Protein AF-A0A2D5YLD5-F1 (afdb_monomer)

Structure (mmCIF, N/CA/C/O backbone):
data_AF-A0A2D5YLD5-F1
#
_entry.id   AF-A0A2D5YLD5-F1
#
loop_
_atom_site.group_PDB
_atom_site.id
_atom_site.type_symbol
_atom_site.label_atom_id
_atom_site.label_alt_id
_atom_site.label_comp_id
_atom_site.label_asym_id
_atom_site.label_entity_id
_atom_site.label_seq_id
_atom_site.pdbx_PDB_ins_code
_atom_site.Cartn_x
_atom_site.Cartn_y
_atom_site.Cartn_z
_atom_site.occupancy
_atom_site.B_iso_or_equiv
_atom_site.auth_seq_id
_atom_site.auth_comp_id
_atom_site.auth_asym_id
_atom_site.auth_atom_id
_atom_site.pdbx_PDB_model_num
ATOM 1 N N . MET A 1 1 ? 0.202 -3.459 -23.266 1.00 52.12 1 MET A N 1
ATOM 2 C CA . MET A 1 1 ? -0.428 -3.548 -21.928 1.00 52.12 1 MET A CA 1
ATOM 3 C C . MET A 1 1 ? -0.970 -2.177 -21.553 1.00 52.12 1 MET A C 1
ATOM 5 O O . MET A 1 1 ? -0.325 -1.193 -21.885 1.00 52.12 1 MET A O 1
ATOM 9 N N . ASN A 1 2 ? -2.172 -2.090 -20.980 1.00 58.09 2 ASN A N 1
ATOM 10 C CA . ASN A 1 2 ? -2.913 -0.827 -20.906 1.00 58.09 2 ASN A CA 1
ATOM 11 C C . ASN A 1 2 ? -2.407 0.049 -19.741 1.00 58.09 2 ASN A C 1
ATOM 13 O O . ASN A 1 2 ? -2.852 -0.105 -18.606 1.00 58.09 2 ASN A O 1
ATOM 17 N N . LEU A 1 3 ? -1.463 0.955 -20.028 1.00 64.44 3 LEU A N 1
ATOM 18 C CA . LEU A 1 3 ? -0.863 1.900 -19.065 1.00 64.44 3 LEU A CA 1
ATOM 19 C C . LEU A 1 3 ? -1.912 2.768 -18.340 1.00 64.44 3 LEU A C 1
ATOM 21 O O . LEU A 1 3 ? -1.675 3.232 -17.229 1.00 64.44 3 LEU A O 1
ATOM 25 N N . ALA A 1 4 ? -3.123 2.871 -18.901 1.00 70.19 4 ALA A N 1
ATOM 26 C CA . ALA A 1 4 ? -4.304 3.472 -18.282 1.00 70.19 4 ALA A CA 1
ATOM 27 C C . ALA A 1 4 ? -4.645 2.923 -16.881 1.00 70.19 4 ALA A C 1
ATOM 29 O O . ALA A 1 4 ? -5.339 3.596 -16.111 1.00 70.19 4 ALA A O 1
ATOM 30 N N . ILE A 1 5 ? -4.175 1.719 -16.528 1.00 77.31 5 ILE A N 1
ATOM 31 C CA . ILE A 1 5 ? -4.405 1.149 -15.199 1.00 77.31 5 ILE A CA 1
ATOM 32 C C . ILE A 1 5 ? -3.762 1.992 -14.093 1.00 77.31 5 ILE A C 1
ATOM 34 O O . ILE A 1 5 ? -4.422 2.245 -13.094 1.00 77.31 5 ILE A O 1
ATOM 38 N N . PHE A 1 6 ? -2.548 2.519 -14.280 1.00 76.19 6 PHE A N 1
ATOM 39 C CA . PHE A 1 6 ? -1.865 3.309 -13.245 1.00 76.19 6 PHE A CA 1
ATOM 40 C C . PHE A 1 6 ? -2.588 4.625 -12.932 1.00 76.19 6 PHE A C 1
ATOM 42 O O . PHE A 1 6 ? -2.573 5.092 -11.797 1.00 76.19 6 PHE A O 1
ATOM 49 N N . SER A 1 7 ? -3.281 5.188 -13.918 1.00 78.44 7 SER A N 1
ATOM 50 C CA . SER A 1 7 ? -3.947 6.490 -13.803 1.00 78.44 7 SER A CA 1
ATOM 51 C C . SER A 1 7 ? -5.393 6.379 -13.325 1.00 78.44 7 SER A C 1
ATOM 53 O O . SER A 1 7 ? -5.896 7.259 -12.630 1.00 78.44 7 SER A O 1
ATOM 55 N N . SER A 1 8 ? -6.067 5.279 -13.667 1.00 86.19 8 SER A N 1
ATOM 56 C CA . SER A 1 8 ? -7.443 5.001 -13.239 1.00 86.19 8 SER A CA 1
ATOM 57 C C . SER A 1 8 ? -7.522 4.292 -11.882 1.00 86.19 8 SER A C 1
ATOM 59 O O . SER A 1 8 ? -8.489 4.494 -11.143 1.00 86.19 8 SER A O 1
ATOM 61 N N . LEU A 1 9 ? -6.505 3.502 -11.517 1.00 90.12 9 LEU A N 1
ATOM 62 C CA . LEU A 1 9 ? -6.492 2.704 -10.291 1.00 90.12 9 LEU A CA 1
ATOM 63 C C . LEU A 1 9 ? -6.700 3.540 -9.018 1.00 90.12 9 LEU A C 1
ATOM 65 O O . LEU A 1 9 ? -7.570 3.156 -8.239 1.00 90.12 9 LEU A O 1
ATOM 69 N N . PRO A 1 10 ? -6.025 4.686 -8.793 1.00 91.56 10 PRO A N 1
ATOM 70 C CA . PRO A 1 10 ? -6.264 5.513 -7.607 1.00 91.56 10 PRO A CA 1
ATOM 71 C C . PRO A 1 10 ? -7.742 5.869 -7.410 1.00 91.56 10 PRO A C 1
ATOM 73 O O . PRO A 1 10 ? -8.272 5.732 -6.311 1.00 91.56 10 PRO A O 1
ATOM 76 N N . ILE A 1 11 ? -8.432 6.251 -8.489 1.00 93.00 11 ILE A N 1
ATOM 77 C CA . ILE A 1 11 ? -9.849 6.644 -8.470 1.00 93.00 11 ILE A CA 1
ATOM 78 C C . ILE A 1 11 ? -10.738 5.439 -8.140 1.00 93.00 11 ILE A C 1
ATOM 80 O O . ILE A 1 11 ? -11.677 5.542 -7.343 1.00 93.00 11 ILE A O 1
ATOM 84 N N . ILE A 1 12 ? -10.425 4.278 -8.721 1.00 94.44 12 ILE A N 1
ATOM 85 C CA . ILE A 1 12 ? -11.132 3.022 -8.451 1.00 94.44 12 ILE A CA 1
ATOM 86 C C . ILE A 1 12 ? -10.966 2.628 -6.978 1.00 94.44 12 ILE A C 1
ATOM 88 O O . ILE A 1 12 ? -11.960 2.347 -6.309 1.00 94.44 12 ILE A O 1
ATOM 92 N N . LEU A 1 13 ? -9.741 2.661 -6.445 1.00 96.00 13 LEU A N 1
ATOM 93 C CA . LEU A 1 13 ? -9.460 2.311 -5.048 1.00 96.00 13 LEU A CA 1
ATOM 94 C C . LEU A 1 13 ? -10.146 3.272 -4.075 1.00 96.00 13 LEU A C 1
ATOM 96 O O . LEU A 1 13 ? -10.782 2.821 -3.122 1.00 96.00 13 LEU A O 1
ATOM 100 N N . MET A 1 14 ? -10.131 4.576 -4.362 1.00 96.00 14 MET A N 1
ATOM 101 C CA . MET A 1 14 ? -10.870 5.566 -3.577 1.00 96.00 14 MET A CA 1
ATOM 102 C C . MET A 1 14 ? -12.379 5.278 -3.555 1.00 96.00 14 MET A C 1
ATOM 104 O O . MET A 1 14 ? -13.014 5.350 -2.503 1.00 96.00 14 MET A O 1
ATOM 108 N N . SER A 1 15 ? -12.953 4.893 -4.695 1.00 96.56 15 SER A N 1
ATOM 109 C CA . SER A 1 15 ? -14.374 4.539 -4.795 1.00 96.56 15 SER A CA 1
ATOM 110 C C . SER A 1 15 ? -14.703 3.264 -4.007 1.00 96.56 15 SER A C 1
ATOM 112 O O . SER A 1 15 ? -15.691 3.221 -3.269 1.00 96.56 15 SER A O 1
ATOM 114 N N . ILE A 1 16 ? -13.844 2.241 -4.103 1.00 96.62 16 ILE A N 1
ATOM 115 C CA . ILE A 1 16 ? -13.959 0.994 -3.333 1.00 96.62 16 ILE A CA 1
ATOM 116 C C . ILE A 1 16 ? -13.862 1.276 -1.830 1.00 96.62 16 ILE A C 1
ATOM 118 O O . ILE A 1 16 ? -14.656 0.730 -1.066 1.00 96.62 16 ILE A O 1
ATOM 122 N N . SER A 1 17 ? -12.948 2.153 -1.404 1.00 96.94 17 SER A N 1
ATOM 123 C CA . SER A 1 17 ? -12.810 2.576 -0.006 1.00 96.94 17 SER A CA 1
ATOM 124 C C . SER A 1 17 ? -14.107 3.157 0.549 1.00 96.94 17 SER A C 1
ATOM 126 O O . SER A 1 17 ? -14.542 2.756 1.628 1.00 96.94 17 SER A O 1
ATOM 128 N N . LEU A 1 18 ? -14.751 4.075 -0.178 1.00 97.56 18 LEU A N 1
ATOM 129 C CA . LEU A 1 18 ? -15.998 4.699 0.273 1.00 97.56 18 LEU A CA 1
ATOM 130 C C . LEU A 1 18 ? -17.118 3.664 0.428 1.00 97.56 18 LEU A C 1
ATOM 132 O O . LEU A 1 18 ? -17.840 3.658 1.429 1.00 97.56 18 LEU A O 1
ATOM 136 N N . PHE A 1 19 ? -17.236 2.753 -0.541 1.00 96.62 19 PHE A N 1
ATOM 137 C CA . PHE A 1 19 ? -18.201 1.659 -0.478 1.00 96.62 19 PHE A CA 1
ATOM 138 C C . PHE A 1 19 ? -17.922 0.715 0.701 1.00 96.62 19 PHE A C 1
ATOM 140 O O . PHE A 1 19 ? -18.839 0.377 1.457 1.00 96.62 19 PHE A O 1
ATOM 147 N N . PHE A 1 20 ? -16.663 0.309 0.880 1.00 95.88 20 PHE A N 1
ATOM 148 C CA . PHE A 1 20 ? -16.254 -0.587 1.956 1.00 95.88 20 PHE A CA 1
ATOM 149 C C . PHE A 1 20 ? -16.477 0.042 3.333 1.00 95.88 20 PHE A C 1
ATOM 151 O O . PHE A 1 20 ? -17.062 -0.616 4.188 1.00 95.88 20 PHE A O 1
ATOM 158 N N . ASN A 1 21 ? -16.116 1.314 3.532 1.00 96.94 21 ASN A N 1
ATOM 159 C CA . ASN A 1 21 ? -16.321 2.024 4.797 1.00 96.94 21 ASN A CA 1
ATOM 160 C C . ASN A 1 21 ? -17.794 1.985 5.232 1.00 96.94 21 ASN A C 1
ATOM 162 O O . ASN A 1 21 ? -18.111 1.567 6.346 1.00 96.94 21 ASN A O 1
ATOM 166 N N . LYS A 1 22 ? -18.709 2.325 4.312 1.00 95.56 22 LYS A N 1
ATOM 167 C CA . LYS A 1 22 ? -20.155 2.279 4.568 1.00 95.56 22 LYS A CA 1
ATOM 168 C C . LYS A 1 22 ? -20.630 0.867 4.915 1.00 95.56 22 LYS A C 1
ATOM 170 O O . LYS A 1 22 ? -21.474 0.694 5.793 1.00 95.56 22 LYS A O 1
ATOM 175 N N . LYS A 1 23 ? -20.111 -0.148 4.218 1.00 94.88 23 LYS A N 1
ATOM 176 C CA . LYS A 1 23 ? -20.491 -1.546 4.441 1.00 94.88 23 LYS A CA 1
ATOM 177 C C . LYS A 1 23 ? -19.972 -2.070 5.784 1.00 94.88 23 LYS A C 1
ATOM 179 O O . LYS A 1 23 ? -20.753 -2.660 6.530 1.00 94.88 23 LYS A O 1
ATOM 184 N N . GLN A 1 24 ? -18.705 -1.819 6.109 1.00 94.44 24 GLN A N 1
ATOM 185 C CA . GLN A 1 24 ? -18.067 -2.240 7.358 1.00 94.44 24 GLN A CA 1
ATOM 186 C C . GLN A 1 24 ? -18.776 -1.627 8.574 1.00 94.44 24 GLN A C 1
ATOM 188 O O . GLN A 1 24 ? -19.136 -2.346 9.504 1.00 94.44 24 GLN A O 1
ATOM 193 N N . ASN A 1 25 ? -19.097 -0.331 8.511 1.00 94.94 25 ASN A N 1
ATOM 194 C CA . ASN A 1 25 ? -19.751 0.409 9.596 1.00 94.94 25 ASN A CA 1
ATOM 195 C C . ASN A 1 25 ? -21.267 0.155 9.714 1.00 94.94 25 ASN A C 1
ATOM 197 O O . ASN A 1 25 ? -21.940 0.769 10.537 1.00 94.94 25 ASN A O 1
ATOM 201 N N . SER A 1 26 ? -21.829 -0.776 8.933 1.00 92.31 26 SER A N 1
ATOM 202 C CA . SER A 1 26 ? -23.234 -1.199 9.074 1.00 92.31 26 SER A CA 1
ATOM 203 C C . SER A 1 26 ? -23.487 -2.145 10.262 1.00 92.31 26 SER A C 1
ATOM 205 O O . SER A 1 26 ? -24.621 -2.574 10.473 1.00 92.31 26 SER A O 1
ATOM 207 N N . GLY A 1 27 ? -22.441 -2.504 11.020 1.00 78.12 27 GLY A N 1
ATOM 208 C CA . GLY A 1 27 ? -22.523 -3.334 12.229 1.00 78.12 27 GLY A CA 1
ATOM 209 C C . GLY A 1 27 ? -22.619 -4.846 11.986 1.00 78.12 27 GLY A C 1
ATOM 210 O O . GLY A 1 27 ? -22.771 -5.609 12.935 1.00 78.12 27 GLY A O 1
ATOM 211 N N . LYS A 1 28 ? -22.534 -5.302 10.729 1.00 77.00 28 LYS A N 1
ATOM 212 C CA . LYS A 1 28 ? -22.701 -6.721 10.347 1.00 77.00 28 LYS A CA 1
ATOM 213 C C . LYS A 1 28 ? -21.394 -7.449 10.020 1.00 77.00 28 LYS A C 1
ATOM 215 O O . LYS A 1 28 ? -21.432 -8.631 9.684 1.00 77.00 28 LYS A O 1
ATOM 220 N N . MET A 1 29 ? -20.258 -6.756 10.051 1.00 84.06 29 MET A N 1
ATOM 221 C CA . MET A 1 29 ? -18.972 -7.288 9.594 1.00 84.06 29 MET A CA 1
ATOM 222 C C . MET A 1 29 ? -18.010 -7.544 10.755 1.00 84.06 29 MET A C 1
ATOM 224 O O . MET A 1 29 ? -18.033 -6.865 11.780 1.00 84.06 29 MET A O 1
ATOM 228 N N . VAL A 1 30 ? -17.161 -8.558 10.588 1.00 83.81 30 VAL A N 1
ATOM 229 C CA . VAL A 1 30 ? -16.100 -8.902 11.542 1.00 83.81 30 VAL A CA 1
ATOM 230 C C . VAL A 1 30 ? -15.055 -7.779 11.572 1.00 83.81 30 VAL A C 1
ATOM 232 O O . VAL A 1 30 ? -14.756 -7.178 10.542 1.00 83.81 30 VAL A O 1
ATOM 235 N N . GLY A 1 31 ? -14.489 -7.508 12.751 1.00 83.31 31 GLY A N 1
ATOM 236 C CA . GLY A 1 31 ? -13.361 -6.587 12.925 1.00 83.31 31 GLY A CA 1
ATOM 237 C C . GLY A 1 31 ? -13.679 -5.208 13.487 1.00 83.31 31 GLY A C 1
ATOM 238 O O . GLY A 1 31 ? -12.747 -4.444 13.727 1.00 83.31 31 GLY A O 1
ATOM 239 N N . GLY A 1 32 ? -14.952 -4.915 13.760 1.00 88.25 32 GLY A N 1
ATOM 240 C CA . GLY A 1 32 ? -15.378 -3.636 14.330 1.00 88.25 32 GLY A CA 1
ATOM 241 C C . GLY A 1 32 ? -15.505 -2.526 13.286 1.00 88.25 32 GLY A C 1
ATOM 242 O O . GLY A 1 32 ? -15.373 -2.765 12.084 1.00 88.25 32 GLY A O 1
ATOM 243 N N . ASN A 1 33 ? -15.800 -1.316 13.751 1.00 93.19 33 ASN A N 1
ATOM 244 C CA . ASN A 1 33 ? -15.931 -0.149 12.883 1.00 93.19 33 ASN A CA 1
ATOM 245 C C . ASN A 1 33 ? -14.563 0.296 12.349 1.00 93.19 33 ASN A C 1
ATOM 247 O O . ASN A 1 33 ? -13.537 0.084 12.989 1.00 93.19 33 ASN A O 1
ATOM 251 N N . ILE A 1 34 ? -14.558 0.938 11.184 1.00 96.25 34 ILE A N 1
ATOM 252 C CA . ILE A 1 34 ? -13.359 1.452 10.520 1.00 96.25 34 ILE A CA 1
ATOM 253 C C . ILE A 1 34 ? -13.514 2.945 10.227 1.00 96.25 34 ILE A C 1
ATOM 255 O O . ILE A 1 34 ? -14.542 3.389 9.708 1.00 96.25 34 ILE A O 1
ATOM 259 N N . SER A 1 35 ? -12.474 3.719 10.521 1.00 97.25 35 SER A N 1
ATOM 260 C CA . SER A 1 35 ? -12.400 5.124 10.133 1.00 97.25 35 SER A CA 1
ATOM 261 C C . SER A 1 35 ? -12.241 5.275 8.619 1.00 97.25 35 SER A C 1
ATOM 263 O O . SER A 1 35 ? -11.754 4.384 7.909 1.00 97.25 35 SER A O 1
ATOM 265 N N . LEU A 1 36 ? -12.624 6.433 8.088 1.00 97.81 36 LEU A N 1
ATOM 266 C CA . LEU A 1 36 ? -12.464 6.703 6.660 1.00 97.81 36 LEU A CA 1
ATOM 267 C C . LEU A 1 36 ? -10.987 6.647 6.197 1.00 97.81 36 LEU A C 1
ATOM 269 O O . LEU A 1 36 ? -10.720 5.981 5.192 1.00 97.81 36 LEU A O 1
ATOM 273 N N . PRO A 1 37 ? -10.003 7.235 6.916 1.00 98.25 37 PRO A N 1
ATOM 274 C CA . PRO A 1 37 ? -8.590 7.115 6.551 1.00 98.25 37 PRO A CA 1
ATOM 275 C C . PRO A 1 37 ? -8.106 5.665 6.473 1.00 98.25 37 PRO A C 1
ATOM 277 O O . PRO A 1 37 ? -7.379 5.310 5.544 1.00 98.25 37 PRO A O 1
ATOM 280 N N . LYS A 1 38 ? -8.532 4.807 7.409 1.00 97.81 38 LYS A N 1
ATOM 281 C CA . LYS A 1 38 ? -8.166 3.385 7.402 1.00 97.81 38 LYS A CA 1
ATOM 282 C C . LYS A 1 38 ? -8.793 2.625 6.244 1.00 97.81 38 LYS A C 1
ATOM 284 O O . LYS A 1 38 ? -8.137 1.758 5.680 1.00 97.81 38 LYS A O 1
ATOM 289 N N . SER A 1 39 ? -10.010 2.983 5.844 1.00 98.06 39 SER A N 1
ATOM 290 C CA . SER A 1 39 ? -10.637 2.406 4.653 1.00 98.06 39 SER A CA 1
ATOM 291 C C . SER A 1 39 ? -9.862 2.745 3.374 1.00 98.06 39 SER A C 1
ATOM 293 O O . SER A 1 39 ? -9.589 1.862 2.557 1.00 98.06 39 SER A O 1
ATOM 295 N N . PHE A 1 40 ? -9.424 4.003 3.229 1.00 98.38 40 PHE A N 1
ATOM 296 C CA . PHE A 1 40 ? -8.599 4.414 2.087 1.00 98.38 40 PHE A CA 1
ATOM 297 C C . PHE A 1 40 ? -7.269 3.678 2.064 1.00 98.38 40 PHE A C 1
ATOM 299 O O . PHE A 1 40 ? -6.877 3.179 1.009 1.00 98.38 40 PHE A O 1
ATOM 306 N N . TRP A 1 41 ? -6.636 3.550 3.227 1.00 98.50 41 TRP A N 1
ATOM 307 C CA . TRP A 1 41 ? -5.384 2.825 3.372 1.00 98.50 41 TRP A CA 1
ATOM 308 C C . TRP A 1 41 ? -5.533 1.345 3.014 1.00 98.50 41 TRP A C 1
ATOM 310 O O . TRP A 1 41 ? -4.761 0.829 2.216 1.00 98.50 41 TRP A O 1
ATOM 320 N N . LEU A 1 42 ? -6.576 0.679 3.516 1.00 97.12 42 LEU A N 1
ATOM 321 C CA . LEU A 1 42 ? -6.845 -0.728 3.218 1.00 97.12 42 LEU A CA 1
ATOM 322 C C . LEU A 1 42 ? -7.073 -0.964 1.720 1.00 97.12 42 LEU A C 1
ATOM 324 O O . LEU A 1 42 ? -6.524 -1.896 1.140 1.00 97.12 42 LEU A O 1
ATOM 328 N N . SER A 1 43 ? -7.880 -0.121 1.073 1.00 97.75 43 SER A N 1
ATOM 329 C CA . SER A 1 43 ? -8.081 -0.231 -0.377 1.00 97.75 43 SER A CA 1
ATOM 330 C C . SER A 1 43 ? -6.785 0.022 -1.155 1.00 97.75 43 SER A C 1
ATOM 332 O O . SER A 1 43 ? -6.509 -0.692 -2.118 1.00 97.75 43 SER A O 1
ATOM 334 N N . PHE A 1 44 ? -5.966 0.982 -0.704 1.00 97.88 44 PHE A N 1
ATOM 335 C CA . PHE A 1 44 ? -4.660 1.272 -1.281 1.00 97.88 44 PHE A CA 1
ATOM 336 C C . PHE A 1 44 ? -3.745 0.053 -1.195 1.00 97.88 44 PHE A C 1
ATOM 338 O O . PHE A 1 44 ? -3.223 -0.364 -2.226 1.00 97.88 44 PHE A O 1
ATOM 345 N N . THR A 1 45 ? -3.572 -0.542 -0.012 1.00 97.25 45 THR A N 1
ATOM 346 C CA . THR A 1 45 ? -2.670 -1.685 0.178 1.00 97.25 45 THR A CA 1
ATOM 347 C C . THR A 1 45 ? -3.160 -2.907 -0.589 1.00 97.25 45 THR A C 1
ATOM 349 O O . THR A 1 45 ? -2.373 -3.532 -1.290 1.00 97.25 45 THR A O 1
ATOM 352 N N . ILE A 1 46 ? -4.463 -3.207 -0.580 1.00 96.12 46 ILE A N 1
ATOM 353 C CA . ILE A 1 46 ? -5.020 -4.312 -1.376 1.00 96.12 46 ILE A CA 1
ATOM 354 C C . ILE A 1 46 ? -4.755 -4.094 -2.872 1.00 96.12 46 ILE A C 1
ATOM 356 O O . ILE A 1 46 ? -4.206 -4.967 -3.541 1.00 96.12 46 ILE A O 1
ATOM 360 N N . GLY A 1 47 ? -5.117 -2.928 -3.410 1.00 95.62 47 GLY A N 1
ATOM 361 C CA . GLY A 1 47 ? -4.937 -2.627 -4.830 1.00 95.62 47 GLY A CA 1
ATOM 362 C C . GLY A 1 47 ? -3.472 -2.614 -5.259 1.00 95.62 47 GLY A C 1
ATOM 363 O O . GLY A 1 47 ? -3.105 -3.195 -6.278 1.00 95.62 47 GLY A O 1
ATOM 364 N N . THR A 1 48 ? -2.635 -1.962 -4.461 1.00 95.69 48 THR A N 1
ATOM 365 C CA . THR A 1 48 ? -1.248 -1.645 -4.809 1.00 95.69 48 THR A CA 1
ATOM 366 C C . THR A 1 48 ? -0.295 -2.785 -4.498 1.00 95.69 48 THR A C 1
ATOM 368 O O . THR A 1 48 ? 0.619 -3.014 -5.276 1.00 95.69 48 THR A O 1
ATOM 371 N N . TRP A 1 49 ? -0.481 -3.505 -3.392 1.00 97.25 49 TRP A N 1
ATOM 372 C CA . TRP A 1 49 ? 0.448 -4.564 -2.985 1.00 97.25 49 TRP A CA 1
ATOM 373 C C . TRP A 1 49 ? 0.094 -5.915 -3.606 1.00 97.25 49 TRP A C 1
ATOM 375 O O . TRP A 1 49 ? 0.977 -6.680 -3.976 1.00 97.25 49 TRP A O 1
ATOM 385 N N . PHE A 1 50 ? -1.195 -6.220 -3.782 1.00 95.88 50 PHE A N 1
ATOM 386 C CA . PHE A 1 50 ? -1.592 -7.527 -4.315 1.00 95.88 50 PHE A CA 1
ATOM 387 C C . PHE A 1 50 ? -1.780 -7.519 -5.826 1.00 95.88 50 PHE A C 1
ATOM 389 O O . PHE A 1 50 ? -1.399 -8.490 -6.472 1.00 95.88 50 PHE A O 1
ATOM 396 N N . PHE A 1 51 ? -2.367 -6.463 -6.398 1.00 94.06 51 PHE A N 1
ATOM 397 C CA . PHE A 1 51 ? -2.821 -6.493 -7.794 1.00 94.06 51 PHE A CA 1
ATOM 398 C C . PHE A 1 51 ? -1.940 -5.691 -8.750 1.00 94.06 51 PHE A C 1
ATOM 400 O O . PHE A 1 51 ? -1.593 -6.195 -9.818 1.00 94.06 51 PHE A O 1
ATOM 407 N N . LEU A 1 52 ? -1.534 -4.474 -8.379 1.00 93.25 52 LEU A N 1
ATOM 408 C CA . LEU A 1 52 ? -0.704 -3.630 -9.241 1.00 93.25 52 LEU A CA 1
ATOM 409 C C . LEU A 1 52 ? 0.632 -4.271 -9.675 1.00 93.25 52 LEU A C 1
ATOM 411 O O . LEU A 1 52 ? 0.982 -4.095 -10.843 1.00 93.25 52 LEU A O 1
ATOM 415 N N . PRO A 1 53 ? 1.360 -5.063 -8.856 1.00 95.19 53 PRO A N 1
ATOM 416 C CA . PRO A 1 53 ? 2.647 -5.609 -9.280 1.00 95.19 53 PRO A CA 1
ATOM 417 C C . PRO A 1 53 ? 2.524 -6.590 -10.454 1.00 95.19 53 PRO A C 1
ATOM 419 O O . PRO A 1 53 ? 3.460 -6.737 -11.237 1.00 95.19 53 PRO A O 1
ATOM 422 N N . PHE A 1 54 ? 1.358 -7.222 -10.646 1.00 94.00 54 PHE A N 1
ATOM 423 C CA . PHE A 1 54 ? 1.135 -8.102 -11.796 1.00 94.00 54 PHE A CA 1
ATOM 424 C C . PHE A 1 54 ? 1.207 -7.364 -13.136 1.00 94.00 54 PHE A C 1
ATOM 426 O O . PHE A 1 54 ? 1.475 -7.980 -14.167 1.00 94.00 54 PHE A O 1
ATOM 433 N N . THR A 1 55 ? 1.018 -6.043 -13.134 1.00 91.56 55 THR A N 1
ATOM 434 C CA . THR A 1 55 ? 1.156 -5.231 -14.344 1.00 91.56 55 THR A CA 1
ATOM 435 C C . THR A 1 55 ? 2.590 -5.167 -14.859 1.00 91.56 55 THR A C 1
ATOM 437 O O . THR A 1 55 ? 2.772 -4.789 -16.002 1.00 91.56 55 THR A O 1
ATOM 440 N N . PHE A 1 56 ? 3.614 -5.561 -14.097 1.00 92.75 56 PHE A N 1
ATOM 441 C CA . PHE A 1 56 ? 4.994 -5.535 -14.593 1.00 92.75 56 PHE A CA 1
ATOM 442 C C . PHE A 1 56 ? 5.358 -6.747 -15.465 1.00 92.75 56 PHE A C 1
ATOM 444 O O . PHE A 1 56 ? 6.262 -6.639 -16.285 1.00 92.75 56 PHE A O 1
ATOM 451 N N . TYR A 1 57 ? 4.621 -7.866 -15.393 1.00 91.88 57 TYR A N 1
ATOM 452 C CA . TYR A 1 57 ? 4.927 -9.076 -16.182 1.00 91.88 57 TYR A CA 1
ATOM 453 C C . TYR A 1 57 ? 4.744 -8.918 -17.697 1.00 91.88 57 TYR A C 1
ATOM 455 O O . TYR A 1 57 ? 5.238 -9.740 -18.462 1.00 91.88 57 TYR A O 1
ATOM 463 N N . GLY A 1 58 ? 4.017 -7.895 -18.148 1.00 87.81 58 GLY A N 1
ATOM 464 C CA . GLY A 1 58 ? 3.884 -7.584 -19.574 1.00 87.81 58 GLY A CA 1
ATOM 465 C C . GLY A 1 58 ? 4.814 -6.469 -20.057 1.00 87.81 58 GLY A C 1
ATOM 466 O O . GLY A 1 58 ? 4.578 -5.941 -21.145 1.00 87.81 58 GLY A O 1
ATOM 467 N N . MET A 1 59 ? 5.776 -6.032 -19.235 1.00 89.44 59 MET A N 1
ATOM 468 C CA . MET A 1 59 ? 6.743 -4.984 -19.570 1.00 89.44 59 MET A CA 1
ATOM 469 C C . MET A 1 59 ? 8.139 -5.583 -19.769 1.00 89.44 59 MET A C 1
ATOM 471 O O . MET A 1 59 ? 8.470 -6.610 -19.183 1.00 89.44 59 MET A O 1
ATOM 475 N N . ASP A 1 60 ? 8.968 -4.903 -20.559 1.00 89.62 60 ASP A N 1
ATOM 476 C CA . ASP A 1 60 ? 10.371 -5.268 -20.784 1.00 89.62 60 ASP A CA 1
ATOM 477 C C . ASP A 1 60 ? 11.262 -4.757 -19.634 1.00 89.62 60 ASP A C 1
ATOM 479 O O . ASP A 1 60 ? 11.974 -3.756 -19.748 1.00 89.62 60 ASP A O 1
ATOM 483 N N . VAL A 1 61 ? 11.097 -5.379 -18.463 1.00 91.25 61 VAL A N 1
ATOM 484 C CA . VAL A 1 61 ? 11.837 -5.074 -17.229 1.00 91.25 61 VAL A CA 1
ATOM 485 C C . VAL A 1 61 ? 13.122 -5.894 -17.194 1.00 91.25 61 VAL A C 1
ATOM 487 O O . VAL A 1 61 ? 13.101 -7.093 -17.472 1.00 91.25 61 VAL A O 1
ATOM 490 N N . GLU A 1 62 ? 14.228 -5.278 -16.774 1.00 91.31 62 GLU A N 1
ATOM 491 C CA . GLU A 1 62 ? 15.481 -6.002 -16.551 1.00 91.31 62 GLU A CA 1
ATOM 492 C C . GLU A 1 62 ? 15.286 -7.171 -15.565 1.00 91.31 62 GLU A C 1
ATOM 494 O O . GLU A 1 62 ? 14.700 -7.022 -14.488 1.00 91.31 62 GLU A O 1
ATOM 499 N N . SER A 1 63 ? 15.798 -8.354 -15.916 1.00 87.88 63 SER A N 1
ATOM 500 C CA . SER A 1 63 ? 15.519 -9.589 -15.172 1.00 87.88 63 SER A CA 1
ATOM 501 C C . SER A 1 63 ? 15.940 -9.526 -13.703 1.00 87.88 63 SER A C 1
ATOM 503 O O . SER A 1 63 ? 15.283 -10.127 -12.856 1.00 87.88 63 SER A O 1
ATOM 505 N N . GLY A 1 64 ? 17.016 -8.792 -13.394 1.00 93.44 64 GLY A N 1
ATOM 506 C CA . GLY A 1 64 ? 17.489 -8.592 -12.027 1.00 93.44 64 GLY A CA 1
ATOM 507 C C . GLY A 1 64 ? 16.455 -7.869 -11.167 1.00 93.44 64 GLY A C 1
ATOM 508 O O . GLY A 1 64 ? 16.012 -8.407 -10.150 1.00 93.44 64 GLY A O 1
ATOM 509 N N . ILE A 1 65 ? 16.019 -6.678 -11.588 1.00 95.06 65 ILE A N 1
ATOM 510 C CA . ILE A 1 65 ? 15.108 -5.853 -10.784 1.00 95.06 65 ILE A CA 1
ATOM 511 C C . ILE A 1 65 ? 13.698 -6.454 -10.692 1.00 95.06 65 ILE A C 1
ATOM 513 O O . ILE A 1 65 ? 12.987 -6.227 -9.712 1.00 95.06 65 ILE A O 1
ATOM 517 N N . MET A 1 66 ? 13.300 -7.297 -11.652 1.00 96.38 66 MET A N 1
ATOM 518 C CA . MET A 1 66 ? 12.031 -8.030 -11.585 1.00 96.38 66 MET A CA 1
ATOM 519 C C . MET A 1 66 ? 11.953 -8.964 -10.360 1.00 96.38 66 MET A C 1
ATOM 521 O O . MET A 1 66 ? 10.860 -9.248 -9.864 1.00 96.38 66 MET A O 1
ATOM 525 N N . ASN A 1 67 ? 13.095 -9.368 -9.782 1.00 97.50 67 ASN A N 1
ATOM 526 C CA . ASN A 1 67 ? 13.123 -10.118 -8.522 1.00 97.50 67 ASN A CA 1
ATOM 527 C C . ASN A 1 67 ? 12.491 -9.355 -7.352 1.00 97.50 67 ASN A C 1
ATOM 529 O O . ASN A 1 67 ? 11.974 -9.989 -6.432 1.00 97.50 67 ASN A O 1
ATOM 533 N N . VAL A 1 68 ? 12.467 -8.019 -7.391 1.00 97.31 68 VAL A N 1
ATOM 534 C CA . VAL A 1 68 ? 11.761 -7.205 -6.392 1.00 97.31 68 VAL A CA 1
ATOM 535 C C . VAL A 1 68 ? 10.257 -7.472 -6.454 1.00 97.31 68 VAL A C 1
ATOM 537 O O . VAL A 1 68 ? 9.623 -7.694 -5.421 1.00 97.31 68 VAL A O 1
ATOM 540 N N . ILE A 1 69 ? 9.695 -7.531 -7.665 1.00 97.88 69 ILE A N 1
ATOM 541 C CA . ILE A 1 69 ? 8.277 -7.833 -7.892 1.00 97.88 69 ILE A CA 1
ATOM 542 C C . ILE A 1 69 ? 7.957 -9.269 -7.467 1.00 97.88 69 ILE A C 1
ATOM 544 O O . ILE A 1 69 ? 6.964 -9.492 -6.772 1.00 97.88 69 ILE A O 1
ATOM 548 N N . HIS A 1 70 ? 8.812 -10.234 -7.824 1.00 98.19 70 HIS A N 1
ATOM 549 C CA . HIS A 1 70 ? 8.650 -11.634 -7.421 1.00 98.19 70 HIS A CA 1
ATOM 550 C C . HIS A 1 70 ? 8.647 -11.799 -5.900 1.00 98.19 70 HIS A C 1
ATOM 552 O O . HIS A 1 70 ? 7.734 -12.413 -5.345 1.00 98.19 70 HIS A O 1
ATOM 558 N N . PHE A 1 71 ? 9.641 -11.225 -5.220 1.00 98.44 71 PHE A N 1
ATOM 559 C CA . PHE A 1 71 ? 9.735 -11.270 -3.766 1.00 98.44 71 PHE A CA 1
ATOM 560 C C . PHE A 1 71 ? 8.535 -10.599 -3.100 1.00 98.44 71 PHE A C 1
ATOM 562 O O . PHE A 1 71 ? 7.959 -11.163 -2.170 1.00 98.44 71 PHE A O 1
ATOM 569 N N . HIS A 1 72 ? 8.124 -9.429 -3.594 1.00 98.38 72 HIS A N 1
ATOM 570 C CA . HIS A 1 72 ? 6.971 -8.717 -3.059 1.00 98.38 72 HIS A CA 1
ATOM 571 C C . HIS A 1 72 ? 5.683 -9.519 -3.160 1.00 98.38 72 HIS A C 1
ATOM 573 O O . HIS A 1 72 ? 5.024 -9.733 -2.141 1.00 98.38 72 HIS A O 1
ATOM 579 N N . LEU A 1 73 ? 5.366 -10.020 -4.354 1.00 98.31 73 LEU A N 1
ATOM 580 C CA . LEU A 1 73 ? 4.183 -10.846 -4.555 1.00 98.31 73 LEU A CA 1
ATOM 581 C C . LEU A 1 73 ? 4.233 -12.098 -3.678 1.00 98.31 73 LEU A C 1
ATOM 583 O O . LEU A 1 73 ? 3.258 -12.385 -2.990 1.00 98.31 73 LEU A O 1
ATOM 587 N N . LEU A 1 74 ? 5.363 -12.808 -3.631 1.00 98.25 74 LEU A N 1
ATOM 588 C CA . LEU A 1 74 ? 5.491 -14.002 -2.796 1.00 98.25 74 LEU A CA 1
ATOM 589 C C . LEU A 1 74 ? 5.250 -13.686 -1.311 1.00 98.25 74 LEU A C 1
ATOM 591 O O . LEU A 1 74 ? 4.438 -14.345 -0.665 1.00 98.25 74 LEU A O 1
ATOM 595 N N . SER A 1 75 ? 5.917 -12.657 -0.784 1.00 98.12 75 SER A N 1
ATOM 596 C CA . SER A 1 75 ? 5.810 -12.245 0.619 1.00 98.12 75 SER A CA 1
ATOM 597 C C . SER A 1 75 ? 4.371 -11.860 0.980 1.00 98.12 75 SER A C 1
ATOM 599 O O . SER A 1 75 ? 3.788 -12.423 1.908 1.00 98.12 75 SER A O 1
ATOM 601 N N . PHE A 1 76 ? 3.761 -10.946 0.218 1.00 97.00 76 PHE A N 1
ATOM 602 C CA . PHE A 1 76 ? 2.439 -10.415 0.543 1.00 97.00 76 PHE A CA 1
ATOM 603 C C . PHE A 1 76 ? 1.300 -11.390 0.284 1.00 97.00 76 PHE A C 1
ATOM 605 O O . PHE A 1 76 ? 0.344 -11.393 1.057 1.00 97.00 76 PHE A O 1
ATOM 612 N N . TRP A 1 77 ? 1.385 -12.256 -0.728 1.00 97.56 77 TRP A N 1
ATOM 613 C CA . TRP A 1 77 ? 0.367 -13.289 -0.925 1.00 97.56 77 TRP A CA 1
ATOM 614 C C . TRP A 1 77 ? 0.409 -14.349 0.176 1.00 97.56 77 TRP A C 1
ATOM 616 O O . TRP A 1 77 ? -0.652 -14.744 0.664 1.00 97.56 77 TRP A O 1
ATOM 626 N N . ILE A 1 78 ? 1.602 -14.751 0.636 1.00 97.19 78 ILE A N 1
ATOM 627 C CA . ILE A 1 78 ? 1.733 -15.631 1.806 1.00 97.19 78 ILE A CA 1
ATOM 628 C C . ILE A 1 78 ? 1.116 -14.959 3.038 1.00 97.19 78 ILE A C 1
ATOM 630 O O . ILE A 1 78 ? 0.259 -15.563 3.686 1.00 97.19 78 ILE A O 1
ATOM 634 N N . ARG A 1 79 ? 1.478 -13.700 3.332 1.00 95.94 79 ARG A N 1
ATOM 635 C CA . ARG A 1 79 ? 0.886 -12.943 4.448 1.00 95.94 79 ARG A CA 1
ATOM 636 C C . ARG A 1 79 ? -0.625 -12.831 4.323 1.00 95.94 79 ARG A C 1
ATOM 638 O O . ARG A 1 79 ? -1.327 -13.181 5.260 1.00 95.94 79 ARG A O 1
ATOM 645 N N . GLY A 1 80 ? -1.130 -12.360 3.187 1.00 94.31 80 GLY A N 1
ATOM 646 C CA . GLY A 1 80 ? -2.551 -12.090 2.995 1.00 94.31 80 GLY A CA 1
ATOM 647 C C . GLY A 1 80 ? -3.402 -13.338 3.207 1.00 94.31 80 GLY A C 1
ATOM 648 O O . GLY A 1 80 ? -4.397 -13.290 3.927 1.00 94.31 80 GLY A O 1
ATOM 649 N N . VAL A 1 81 ? -2.978 -14.481 2.660 1.00 95.75 81 VAL A N 1
ATOM 650 C CA . VAL A 1 81 ? -3.661 -15.758 2.902 1.00 95.75 81 VAL A CA 1
ATOM 651 C C . VAL A 1 81 ? -3.598 -16.124 4.385 1.00 95.75 81 VAL A C 1
ATOM 653 O O . VAL A 1 81 ? -4.641 -16.385 4.985 1.00 95.75 81 VAL A O 1
ATOM 656 N N . LEU A 1 82 ? -2.415 -16.098 5.004 1.00 95.62 82 LEU A N 1
ATOM 657 C CA . LEU A 1 82 ? -2.257 -16.453 6.416 1.00 95.62 82 LEU A CA 1
ATOM 658 C C . LEU A 1 82 ? -3.086 -15.552 7.341 1.00 95.62 82 LEU A C 1
ATOM 660 O O . LEU A 1 82 ? -3.793 -16.072 8.200 1.00 95.62 82 LEU A O 1
ATOM 664 N N . GLU A 1 83 ? -3.085 -14.233 7.144 1.00 94.06 83 GLU A N 1
ATOM 665 C CA . GLU A 1 83 ? -3.865 -13.299 7.963 1.00 94.06 83 GLU A CA 1
ATOM 666 C C . GLU A 1 83 ? -5.370 -13.526 7.817 1.00 94.06 83 GLU A C 1
ATOM 668 O O . GLU A 1 83 ? -6.084 -13.509 8.820 1.00 94.06 83 GLU A O 1
ATOM 673 N N . LEU A 1 84 ? -5.869 -13.825 6.612 1.00 92.69 84 LEU A N 1
ATOM 674 C CA . LEU A 1 84 ? -7.277 -14.186 6.426 1.00 92.69 84 LEU A CA 1
ATOM 675 C C . LEU A 1 84 ? -7.645 -15.449 7.218 1.00 92.69 84 LEU A C 1
ATOM 677 O O . LEU A 1 84 ? -8.688 -15.480 7.875 1.00 92.69 84 LEU A O 1
ATOM 681 N N . PHE A 1 85 ? -6.789 -16.474 7.216 1.00 93.12 85 PHE A N 1
ATOM 682 C CA . PHE A 1 85 ? -6.997 -17.663 8.047 1.00 93.12 85 PHE A CA 1
ATOM 683 C C . PHE A 1 85 ? -6.922 -17.334 9.547 1.00 93.12 85 PHE A C 1
ATOM 685 O O . PHE A 1 85 ? -7.791 -17.762 10.310 1.00 93.12 85 PHE A O 1
ATOM 692 N N . MET A 1 86 ? -5.952 -16.527 9.977 1.00 90.31 86 MET A N 1
ATOM 693 C CA . MET A 1 86 ? -5.804 -16.112 11.376 1.00 90.31 86 MET A CA 1
ATOM 694 C C . MET A 1 86 ? -6.998 -15.293 11.883 1.00 90.31 86 MET A C 1
ATOM 696 O O . MET A 1 86 ? -7.392 -15.443 13.037 1.00 90.31 86 MET A O 1
ATOM 700 N N . ILE A 1 87 ? -7.591 -14.446 11.039 1.00 88.94 87 ILE A N 1
ATOM 701 C CA . ILE A 1 87 ? -8.740 -13.599 11.391 1.00 88.94 87 ILE A CA 1
ATOM 702 C C . ILE A 1 87 ? -10.044 -14.402 11.377 1.00 88.94 87 ILE A C 1
ATOM 704 O O . ILE A 1 87 ? -10.821 -14.327 12.327 1.00 88.94 87 ILE A O 1
ATOM 708 N N . TYR A 1 88 ? -10.303 -15.163 10.309 1.00 88.00 88 TYR A N 1
ATOM 709 C CA . TYR A 1 88 ? -11.624 -15.756 10.065 1.00 88.00 88 TYR A CA 1
ATOM 710 C C . TYR A 1 88 ? -11.753 -17.227 10.468 1.00 88.00 88 TYR A C 1
ATOM 712 O O . TYR A 1 88 ? -12.876 -17.735 10.522 1.00 88.00 88 TYR A O 1
ATOM 720 N N . LYS A 1 89 ? -10.642 -17.937 10.701 1.00 90.38 89 LYS A N 1
ATOM 721 C CA . LYS A 1 89 ? -10.649 -19.368 11.049 1.00 90.38 89 LYS A CA 1
ATOM 722 C C . LYS A 1 89 ? -10.022 -19.651 12.405 1.00 90.38 89 LYS A C 1
ATOM 724 O O . LYS A 1 89 ? -10.649 -20.325 13.214 1.00 90.38 89 LYS A O 1
ATOM 729 N N . TRP A 1 90 ? -8.810 -19.162 12.656 1.00 89.56 90 TRP A N 1
ATOM 730 C CA . TRP A 1 90 ? -8.084 -19.464 13.896 1.00 89.56 90 TRP A CA 1
ATOM 731 C C . TRP A 1 90 ? -8.331 -18.455 15.016 1.00 89.56 90 TRP A C 1
ATOM 733 O O . TRP A 1 90 ? -8.080 -18.772 16.174 1.00 89.56 90 TRP A O 1
ATOM 743 N N . PHE A 1 91 ? -8.830 -17.261 14.687 1.00 84.75 91 PHE A N 1
ATOM 744 C CA . PHE A 1 91 ? -9.095 -16.166 15.627 1.00 84.75 91 PHE A CA 1
ATOM 745 C C . PHE A 1 91 ? -7.889 -15.800 16.511 1.00 84.75 91 PHE A C 1
ATOM 747 O O . PHE A 1 91 ? -8.047 -15.334 17.638 1.00 84.75 91 PHE A O 1
ATOM 754 N N . ASN A 1 92 ? -6.675 -15.997 15.993 1.00 86.69 92 ASN A N 1
ATOM 755 C CA . ASN A 1 92 ? -5.410 -15.795 16.702 1.00 86.69 92 ASN A CA 1
ATOM 756 C C . ASN A 1 92 ? -4.549 -14.687 16.075 1.00 86.69 92 ASN A C 1
ATOM 758 O O . ASN A 1 92 ? -3.367 -14.560 16.401 1.00 86.69 92 ASN A O 1
ATOM 762 N N . TRP A 1 93 ? -5.121 -13.889 15.167 1.00 89.44 93 TRP A N 1
ATOM 763 C CA . TRP A 1 93 ? -4.413 -12.762 14.571 1.00 89.44 93 TRP A CA 1
ATOM 764 C C . TRP A 1 93 ? -3.951 -11.769 15.643 1.00 89.44 93 TRP A C 1
ATOM 766 O O . TRP A 1 93 ? -4.731 -11.349 16.505 1.00 89.44 93 TRP A O 1
ATOM 776 N N . SER 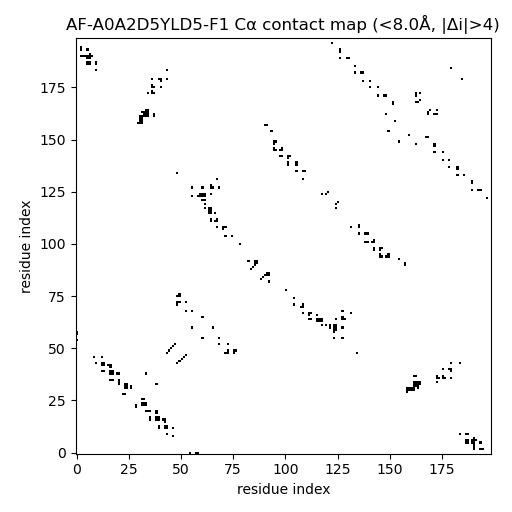A 1 94 ? -2.682 -11.364 15.553 1.00 88.06 94 SER A N 1
ATOM 777 C CA . SER A 1 94 ? -2.091 -10.350 16.421 1.00 88.06 94 SER A CA 1
ATOM 778 C C . SER A 1 94 ? -1.278 -9.343 15.603 1.00 88.06 94 SER A C 1
ATOM 780 O O . SER A 1 94 ? -0.612 -9.739 14.642 1.00 88.06 94 SER A O 1
ATOM 782 N N . PRO A 1 95 ? -1.238 -8.063 16.018 1.00 90.88 95 PRO A N 1
ATOM 783 C CA . PRO A 1 95 ? -0.411 -7.056 15.352 1.00 90.88 95 PRO A CA 1
ATOM 784 C C . PRO A 1 95 ? 1.081 -7.411 15.295 1.00 90.88 95 PRO A C 1
ATOM 786 O O . PRO A 1 95 ? 1.771 -6.993 14.372 1.00 90.88 95 PRO A O 1
ATOM 789 N N . ARG A 1 96 ? 1.587 -8.212 16.247 1.00 92.44 96 ARG A N 1
ATOM 790 C CA . ARG A 1 96 ? 2.988 -8.666 16.270 1.00 92.44 96 ARG A CA 1
ATOM 791 C C . ARG A 1 96 ? 3.374 -9.406 14.995 1.00 92.44 96 ARG A C 1
ATOM 793 O O . ARG A 1 96 ? 4.441 -9.143 14.458 1.00 92.44 96 ARG A O 1
ATOM 800 N N . TYR A 1 97 ? 2.500 -10.285 14.506 1.00 93.06 97 TYR A N 1
ATOM 801 C CA . TYR A 1 97 ? 2.734 -11.004 13.256 1.00 93.06 97 TYR A CA 1
ATOM 802 C C . TYR A 1 97 ? 2.882 -10.031 12.079 1.00 93.06 97 TYR A C 1
ATOM 804 O O . TYR A 1 97 ? 3.857 -10.117 11.333 1.00 93.06 97 TYR A O 1
ATOM 812 N N . GLY A 1 98 ? 1.964 -9.062 11.976 1.00 93.94 98 GLY A N 1
ATOM 813 C CA . GLY A 1 98 ? 2.001 -8.025 10.946 1.00 93.94 98 GLY A CA 1
ATOM 814 C C . GLY A 1 98 ? 3.307 -7.227 10.972 1.00 93.94 98 GLY A C 1
ATOM 815 O O . GLY A 1 98 ? 3.971 -7.141 9.942 1.00 93.94 98 GLY A O 1
ATOM 816 N N . ILE A 1 99 ? 3.718 -6.751 12.157 1.00 96.69 99 ILE A N 1
ATOM 817 C CA . ILE A 1 99 ? 4.969 -5.996 12.369 1.00 96.69 99 ILE A CA 1
ATOM 818 C C . ILE A 1 99 ? 6.191 -6.829 11.968 1.00 96.69 99 ILE A C 1
ATOM 820 O O . ILE A 1 99 ? 7.059 -6.345 11.244 1.00 96.69 99 ILE A O 1
ATOM 824 N N . SER A 1 100 ? 6.277 -8.081 12.427 1.00 97.25 100 SER A N 1
ATOM 825 C CA . SER A 1 100 ? 7.403 -8.960 12.097 1.00 97.25 100 SER A CA 1
ATOM 826 C C . SER A 1 100 ? 7.508 -9.208 10.594 1.00 97.25 100 SER A C 1
ATOM 828 O O . SER A 1 100 ? 8.610 -9.158 10.049 1.00 97.25 100 SER A O 1
ATOM 830 N N . HIS A 1 101 ? 6.377 -9.430 9.918 1.00 97.62 101 HIS A N 1
ATOM 831 C CA . HIS A 1 101 ? 6.366 -9.560 8.467 1.00 97.62 101 HIS A CA 1
ATOM 832 C C . HIS A 1 101 ? 6.776 -8.255 7.776 1.00 97.62 101 HIS A C 1
ATOM 834 O O . HIS A 1 101 ? 7.590 -8.308 6.862 1.00 97.62 101 HIS A O 1
ATOM 840 N N . ASP A 1 102 ? 6.259 -7.095 8.195 1.00 98.12 102 ASP A N 1
ATOM 841 C CA . ASP A 1 102 ? 6.598 -5.817 7.555 1.00 98.12 102 ASP A CA 1
ATOM 842 C C . ASP A 1 102 ? 8.099 -5.516 7.645 1.00 98.12 102 ASP A C 1
ATOM 844 O O . ASP A 1 102 ? 8.704 -5.114 6.653 1.00 98.12 102 ASP A O 1
ATOM 848 N N . LEU A 1 103 ? 8.729 -5.794 8.791 1.00 98.38 103 LEU A N 1
ATOM 849 C CA . LEU A 1 103 ? 10.178 -5.645 8.959 1.00 98.38 103 LEU A CA 1
ATOM 850 C C . LEU A 1 103 ? 10.968 -6.616 8.074 1.00 98.38 103 LEU A C 1
ATOM 852 O O . LEU A 1 103 ? 11.908 -6.198 7.398 1.00 98.38 103 LEU A O 1
ATOM 856 N N . PHE A 1 104 ? 10.581 -7.896 8.048 1.00 98.44 104 PHE A N 1
ATOM 857 C CA . PHE A 1 104 ? 11.185 -8.887 7.152 1.00 98.44 104 PHE A CA 1
ATOM 858 C C . PHE A 1 104 ? 11.071 -8.449 5.688 1.00 98.44 104 PHE A C 1
ATOM 860 O O . PHE A 1 104 ? 12.050 -8.484 4.940 1.00 98.44 104 PHE A O 1
ATOM 867 N N . HIS A 1 105 ? 9.885 -7.989 5.297 1.00 98.50 105 HIS A N 1
ATOM 868 C CA . HIS A 1 105 ? 9.595 -7.557 3.944 1.00 98.50 105 HIS A CA 1
ATOM 869 C C . HIS A 1 105 ? 10.414 -6.325 3.553 1.00 98.50 105 HIS A C 1
ATOM 871 O O . HIS A 1 105 ? 11.022 -6.309 2.485 1.00 98.50 105 HIS A O 1
ATOM 877 N N . LEU A 1 106 ? 10.491 -5.321 4.430 1.00 98.25 106 LEU A N 1
ATOM 878 C CA . LEU A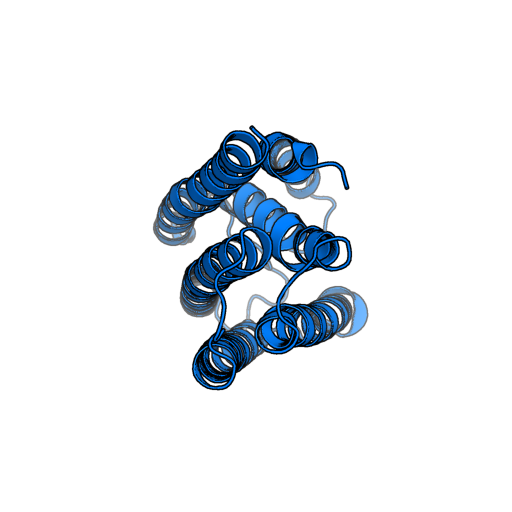 1 106 ? 11.259 -4.099 4.204 1.00 98.25 106 LEU A CA 1
ATOM 879 C C . LEU A 1 106 ? 12.752 -4.400 4.003 1.00 98.25 106 LEU A C 1
ATOM 881 O O . LEU A 1 106 ? 13.359 -3.917 3.047 1.00 98.25 106 LEU A O 1
ATOM 885 N N . ILE A 1 107 ? 13.331 -5.233 4.876 1.00 98.38 107 ILE A N 1
ATOM 886 C CA . ILE A 1 107 ? 14.736 -5.653 4.780 1.00 98.38 107 ILE A CA 1
ATOM 887 C C . ILE A 1 107 ? 14.967 -6.419 3.474 1.00 98.38 107 ILE A C 1
ATOM 889 O O . ILE A 1 107 ? 15.935 -6.145 2.763 1.00 98.38 107 ILE A O 1
ATOM 893 N N . GLY A 1 108 ? 14.072 -7.348 3.133 1.00 98.31 108 GLY A N 1
ATOM 894 C CA . GLY A 1 108 ? 14.149 -8.118 1.895 1.00 98.31 108 GLY A CA 1
ATOM 895 C C . GLY A 1 108 ? 14.064 -7.244 0.642 1.00 98.31 108 GLY A C 1
ATOM 896 O O . GLY A 1 108 ? 14.907 -7.380 -0.240 1.00 98.31 108 GLY A O 1
ATOM 897 N N . LEU A 1 109 ? 13.121 -6.294 0.588 1.00 97.69 109 LEU A N 1
ATOM 898 C CA . LEU A 1 109 ? 12.986 -5.354 -0.530 1.00 97.69 109 LEU A CA 1
ATOM 899 C C . LEU A 1 109 ? 14.270 -4.553 -0.747 1.00 97.69 109 LEU A C 1
ATOM 901 O O . LEU A 1 109 ? 14.800 -4.540 -1.855 1.00 97.69 109 LEU A O 1
ATOM 905 N N . ILE A 1 110 ? 14.782 -3.912 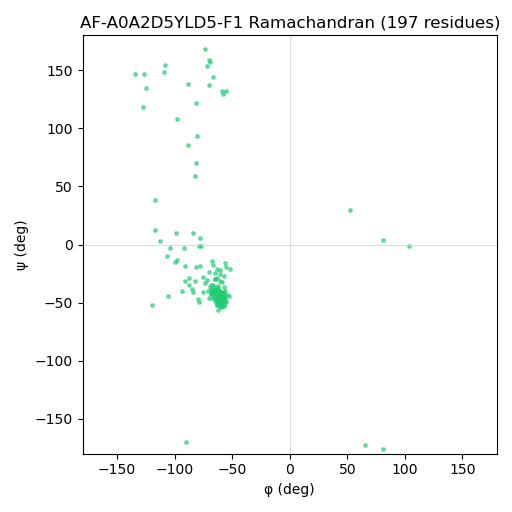0.308 1.00 97.88 110 ILE A N 1
ATOM 906 C CA . ILE A 1 110 ? 15.991 -3.080 0.226 1.00 97.88 110 ILE A CA 1
ATOM 907 C C . ILE A 1 110 ? 17.188 -3.926 -0.219 1.00 97.88 110 ILE A C 1
ATOM 909 O O . ILE A 1 110 ? 17.964 -3.500 -1.073 1.00 97.88 110 ILE A O 1
ATOM 913 N N . THR A 1 111 ? 17.308 -5.143 0.316 1.00 98.12 111 THR A N 1
ATOM 914 C CA . THR A 1 111 ? 18.395 -6.066 -0.026 1.00 98.12 111 THR A CA 1
ATOM 915 C C . THR A 1 111 ? 18.336 -6.475 -1.495 1.00 98.12 111 THR A C 1
ATOM 917 O O . THR A 1 111 ? 19.353 -6.434 -2.178 1.00 98.12 111 THR A O 1
ATOM 920 N N . ILE A 1 112 ? 17.160 -6.833 -2.014 1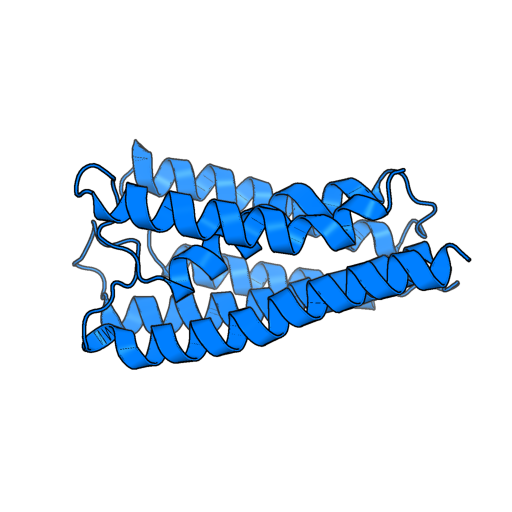.00 97.62 112 ILE A N 1
ATOM 921 C CA . ILE A 1 112 ? 17.006 -7.255 -3.414 1.00 97.62 112 ILE A CA 1
ATOM 922 C C . ILE A 1 112 ? 17.237 -6.077 -4.363 1.00 97.62 112 ILE A C 1
ATOM 924 O O . ILE A 1 112 ? 17.944 -6.247 -5.349 1.00 97.62 112 ILE A O 1
ATOM 928 N N . VAL A 1 113 ? 16.717 -4.883 -4.055 1.00 96.75 113 VAL A N 1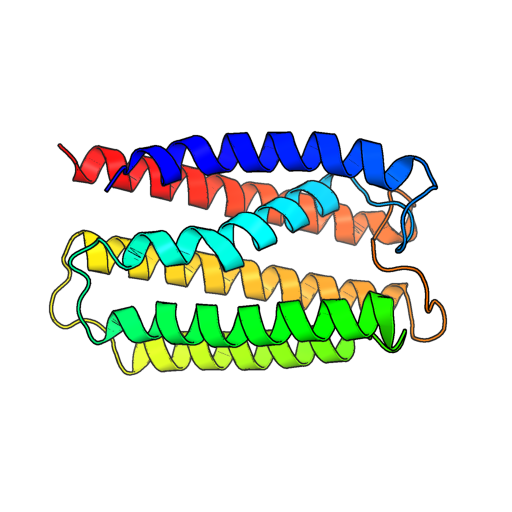
ATOM 929 C CA . VAL A 1 113 ? 16.995 -3.675 -4.856 1.00 96.75 113 VAL A CA 1
ATOM 930 C C . VAL A 1 113 ? 18.496 -3.383 -4.904 1.00 96.75 113 VAL A C 1
ATOM 932 O O . VAL A 1 113 ? 19.013 -3.041 -5.962 1.00 96.75 113 VAL A O 1
ATOM 935 N N . TYR A 1 114 ? 19.204 -3.534 -3.782 1.00 96.81 114 TYR A N 1
ATOM 936 C CA . TYR A 1 114 ? 20.651 -3.325 -3.719 1.00 96.81 114 TYR A CA 1
ATOM 937 C C . TYR A 1 114 ? 21.439 -4.381 -4.510 1.00 96.81 114 TYR A C 1
ATOM 939 O O . TYR A 1 114 ? 22.345 -4.031 -5.261 1.00 96.81 114 TYR A O 1
ATOM 947 N N . LEU A 1 115 ? 21.099 -5.666 -4.357 1.00 97.06 115 LEU A N 1
ATOM 948 C CA . LEU A 1 115 ? 21.806 -6.773 -5.013 1.00 97.06 115 LEU A CA 1
ATOM 949 C C . LEU A 1 115 ? 21.545 -6.854 -6.519 1.00 97.06 115 LEU A C 1
ATOM 951 O O . LEU A 1 115 ? 22.409 -7.313 -7.260 1.00 97.06 115 LEU A O 1
ATOM 955 N N . TYR A 1 116 ? 20.359 -6.437 -6.958 1.00 96.00 116 TYR A N 1
ATOM 956 C CA . TYR A 1 116 ? 19.926 -6.484 -8.352 1.00 96.00 116 TYR A CA 1
ATOM 957 C C . TYR A 1 116 ? 19.679 -5.083 -8.908 1.00 96.00 116 TYR A C 1
ATOM 959 O O . TYR A 1 116 ? 18.717 -4.859 -9.651 1.00 96.00 116 TYR A O 1
ATOM 967 N N . TRP A 1 117 ? 20.523 -4.130 -8.511 1.00 95.44 117 TRP A N 1
ATOM 968 C CA . TRP A 1 117 ? 20.494 -2.799 -9.093 1.00 95.44 117 TRP A CA 1
ATOM 969 C C . TRP A 1 117 ? 20.717 -2.905 -10.610 1.00 95.44 117 TRP A C 1
ATOM 971 O O . TRP A 1 117 ? 21.656 -3.588 -11.019 1.00 95.44 117 TRP A O 1
ATOM 981 N N . PRO A 1 118 ? 19.866 -2.276 -11.439 1.00 93.88 118 PRO A N 1
ATOM 982 C CA . PRO A 1 118 ? 19.907 -2.481 -12.879 1.00 93.88 118 PRO A CA 1
ATOM 983 C C . PRO A 1 118 ? 21.150 -1.854 -13.512 1.00 93.88 118 PRO A C 1
ATOM 985 O O . PRO A 1 118 ? 21.485 -0.700 -13.222 1.00 93.88 118 PRO A O 1
ATOM 988 N N . ASP A 1 119 ? 21.776 -2.581 -14.437 1.00 91.12 119 ASP A N 1
ATOM 989 C CA . ASP A 1 119 ? 22.862 -2.048 -15.269 1.00 91.12 119 ASP A CA 1
ATOM 990 C C . ASP A 1 119 ? 22.315 -1.112 -16.359 1.00 91.12 119 ASP A C 1
ATOM 992 O O . ASP A 1 119 ? 23.001 -0.185 -16.803 1.00 91.12 119 ASP A O 1
ATOM 996 N N . GLN A 1 120 ? 21.066 -1.331 -16.795 1.00 89.19 120 GLN A N 1
ATOM 997 C CA . GLN A 1 120 ? 20.407 -0.526 -17.821 1.00 89.19 120 GLN A CA 1
ATOM 998 C C . GLN A 1 120 ? 19.043 -0.018 -17.353 1.00 89.19 120 GLN A C 1
ATOM 1000 O O . GLN A 1 120 ? 18.086 -0.758 -17.126 1.00 89.19 120 GLN A O 1
ATOM 1005 N N . ILE A 1 121 ? 18.910 1.305 -17.290 1.00 91.00 121 ILE A N 1
ATOM 1006 C CA . ILE A 1 121 ? 17.660 1.943 -16.879 1.00 91.00 121 ILE A CA 1
ATOM 1007 C C . ILE A 1 121 ? 16.765 2.139 -18.106 1.00 91.00 121 ILE A C 1
ATOM 1009 O O . ILE A 1 121 ? 16.751 3.196 -18.737 1.00 91.00 121 ILE A O 1
ATOM 1013 N N . THR A 1 122 ? 16.001 1.100 -18.447 1.00 90.38 122 THR A N 1
ATOM 1014 C CA . THR A 1 122 ? 14.871 1.218 -19.380 1.00 90.38 122 THR A CA 1
ATOM 1015 C C . THR A 1 122 ? 13.690 1.930 -18.710 1.00 90.38 122 THR A C 1
ATOM 1017 O O . THR A 1 122 ? 13.635 2.091 -17.487 1.00 90.38 122 THR A O 1
ATOM 1020 N N . ARG A 1 123 ? 12.688 2.329 -19.503 1.00 87.31 123 ARG A N 1
ATOM 1021 C CA . ARG A 1 123 ? 11.443 2.930 -18.987 1.00 87.31 123 ARG A CA 1
ATOM 1022 C C . ARG A 1 123 ? 10.731 2.002 -17.994 1.00 87.31 123 ARG A C 1
ATOM 1024 O O . ARG A 1 123 ? 10.291 2.448 -16.939 1.00 87.31 123 ARG A O 1
ATOM 1031 N N . ALA A 1 124 ? 10.644 0.712 -18.315 1.00 89.62 124 ALA A N 1
ATOM 1032 C CA . ALA A 1 124 ? 9.992 -0.279 -17.466 1.00 89.62 124 ALA A CA 1
ATOM 1033 C C . ALA A 1 124 ? 10.781 -0.527 -16.171 1.00 89.62 124 ALA A C 1
ATOM 1035 O O . ALA A 1 124 ? 10.194 -0.544 -15.090 1.00 89.62 124 ALA A O 1
ATOM 1036 N N . THR A 1 125 ? 12.110 -0.624 -16.266 1.00 92.88 125 THR A N 1
ATOM 1037 C CA . THR A 1 125 ? 13.007 -0.704 -15.104 1.00 92.88 125 THR A CA 1
ATOM 1038 C C . THR A 1 125 ? 12.828 0.503 -14.180 1.00 92.88 125 THR A C 1
ATOM 1040 O O . THR A 1 125 ? 12.679 0.339 -12.970 1.00 92.88 125 THR A O 1
ATOM 1043 N N . LEU A 1 126 ? 12.752 1.717 -14.734 1.00 92.38 126 LEU A N 1
ATOM 1044 C CA . LEU A 1 126 ? 12.531 2.935 -13.955 1.00 92.38 126 LEU A CA 1
ATOM 1045 C C . LEU A 1 126 ? 11.180 2.922 -13.219 1.00 92.38 126 LEU A C 1
ATOM 1047 O O . LEU A 1 126 ? 11.118 3.283 -12.044 1.00 92.38 126 LEU A O 1
ATOM 1051 N N . LEU A 1 127 ? 10.107 2.466 -13.874 1.00 92.69 127 LEU A N 1
ATOM 1052 C CA . LEU A 1 127 ? 8.795 2.312 -13.236 1.00 92.69 127 LEU A CA 1
ATOM 1053 C C . LEU A 1 127 ? 8.835 1.311 -12.077 1.00 92.69 127 LEU A C 1
ATOM 1055 O O . LEU A 1 127 ? 8.253 1.585 -11.028 1.00 92.69 127 LEU A O 1
ATOM 1059 N N . VAL A 1 128 ? 9.547 0.189 -12.229 1.00 94.62 128 VAL A N 1
ATOM 1060 C CA . VAL A 1 128 ? 9.744 -0.782 -11.141 1.00 94.62 128 VAL A CA 1
ATOM 1061 C C . VAL A 1 128 ? 10.536 -0.165 -9.989 1.00 94.62 128 VAL A C 1
ATOM 1063 O O . VAL A 1 128 ? 10.174 -0.388 -8.836 1.00 94.62 128 VAL A O 1
ATOM 1066 N N . LEU A 1 129 ? 11.560 0.651 -10.253 1.00 95.50 129 LEU A N 1
ATOM 1067 C CA . LEU A 1 129 ? 12.316 1.343 -9.199 1.00 95.50 129 LEU A CA 1
ATOM 1068 C C . LEU A 1 129 ? 11.440 2.332 -8.415 1.00 95.50 129 LEU A C 1
ATOM 1070 O O . LEU A 1 129 ? 11.424 2.295 -7.183 1.00 95.50 129 LEU A O 1
ATOM 1074 N N . PHE A 1 130 ? 10.659 3.172 -9.101 1.00 95.38 130 PHE A N 1
ATOM 1075 C CA . PHE A 1 130 ? 9.718 4.078 -8.432 1.00 95.38 130 PHE A CA 1
ATOM 1076 C C . PHE A 1 130 ? 8.635 3.309 -7.667 1.00 95.38 130 PHE A C 1
ATOM 1078 O O . PHE A 1 130 ? 8.317 3.642 -6.525 1.00 95.38 130 PHE A O 1
ATOM 1085 N N . PHE A 1 131 ? 8.104 2.235 -8.253 1.00 96.12 131 PHE A N 1
ATOM 1086 C CA . PHE A 1 131 ? 7.148 1.371 -7.571 1.00 96.12 131 PHE A CA 1
ATOM 1087 C C . PHE A 1 131 ? 7.756 0.708 -6.327 1.00 96.12 131 PHE A C 1
ATOM 1089 O O . PHE A 1 131 ? 7.120 0.677 -5.278 1.00 96.12 131 PHE A O 1
ATOM 1096 N N . SER A 1 132 ? 9.012 0.269 -6.392 1.00 97.19 132 SER A N 1
ATOM 1097 C CA . SER A 1 132 ? 9.748 -0.268 -5.241 1.00 97.19 132 SER A CA 1
ATOM 1098 C C . SER A 1 132 ? 9.896 0.780 -4.134 1.00 97.19 132 SER A C 1
ATOM 1100 O O . SER A 1 132 ? 9.706 0.470 -2.960 1.00 97.19 132 SER A O 1
ATOM 1102 N N . GLY A 1 133 ? 10.147 2.041 -4.498 1.00 97.06 133 GLY A N 1
ATOM 1103 C CA . GLY A 1 133 ? 10.133 3.166 -3.561 1.00 97.06 133 GLY A CA 1
ATOM 1104 C C . GLY A 1 133 ? 8.770 3.362 -2.887 1.00 97.06 133 GLY A C 1
ATOM 1105 O O . GLY A 1 133 ? 8.706 3.539 -1.670 1.00 97.06 133 GLY A O 1
ATOM 1106 N N . LEU A 1 134 ? 7.674 3.269 -3.647 1.00 97.50 134 LEU A N 1
ATOM 1107 C CA . LEU A 1 134 ? 6.314 3.309 -3.099 1.00 97.50 134 LEU A CA 1
ATOM 1108 C C . LEU A 1 134 ? 6.048 2.144 -2.133 1.00 97.50 134 LEU A C 1
ATOM 1110 O O . LEU A 1 134 ? 5.465 2.356 -1.067 1.00 97.50 134 LEU A O 1
ATOM 1114 N N . LEU A 1 135 ? 6.493 0.928 -2.466 1.00 98.12 135 LEU A N 1
ATOM 1115 C CA . LEU A 1 135 ? 6.383 -0.231 -1.578 1.00 98.12 135 LEU A CA 1
ATOM 1116 C C . LEU A 1 135 ? 7.129 0.008 -0.262 1.00 98.12 135 LEU A C 1
ATOM 1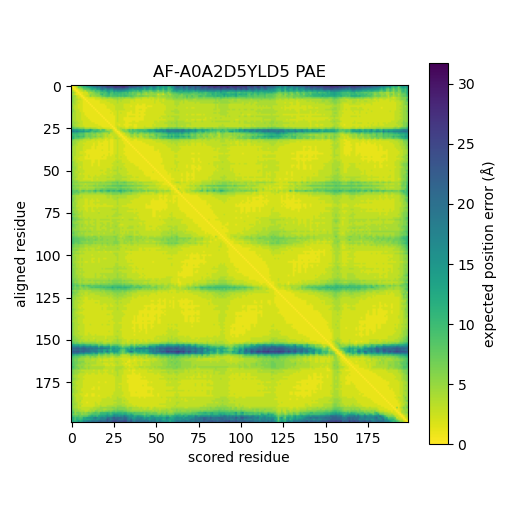118 O O . LEU A 1 135 ? 6.529 -0.116 0.798 1.00 98.12 135 LEU A O 1
ATOM 1122 N N . ILE A 1 136 ? 8.385 0.458 -0.317 1.00 98.12 136 ILE A N 1
ATOM 1123 C CA . ILE A 1 136 ? 9.190 0.765 0.877 1.00 98.12 136 ILE A CA 1
ATOM 1124 C C . ILE A 1 136 ? 8.488 1.805 1.761 1.00 98.12 136 ILE A C 1
ATOM 1126 O O . ILE A 1 136 ? 8.284 1.569 2.952 1.00 98.12 136 ILE A O 1
ATOM 1130 N N . VAL A 1 137 ? 8.075 2.940 1.187 1.00 98.12 137 VAL A N 1
ATOM 1131 C CA . VAL A 1 137 ? 7.404 4.016 1.938 1.00 98.12 137 VAL A CA 1
ATOM 1132 C C . VAL A 1 137 ? 6.097 3.525 2.557 1.00 98.12 137 VAL A C 1
ATOM 1134 O O . VAL A 1 137 ? 5.830 3.779 3.733 1.00 98.12 137 VAL A O 1
ATOM 1137 N N . SER A 1 138 ? 5.282 2.798 1.792 1.00 98.44 138 SER A N 1
ATOM 1138 C CA . SER A 1 138 ? 3.997 2.308 2.289 1.00 98.44 138 SER A CA 1
ATOM 1139 C C . SER A 1 138 ? 4.147 1.215 3.353 1.00 98.44 138 SER A C 1
ATOM 1141 O O . SER A 1 138 ? 3.405 1.232 4.333 1.00 98.44 138 SER A O 1
ATOM 11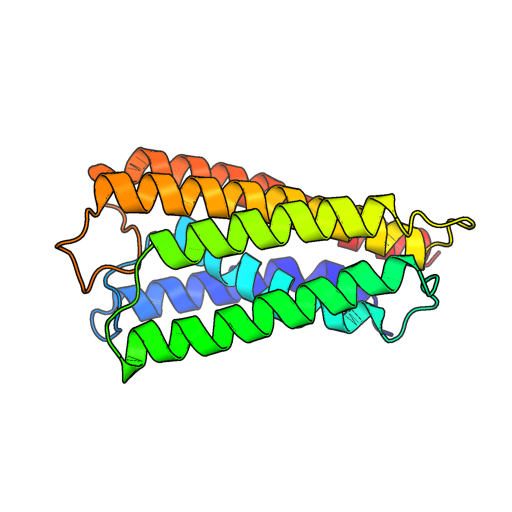43 N N . THR A 1 139 ? 5.132 0.319 3.241 1.00 98.38 139 THR A N 1
ATOM 1144 C CA . THR A 1 139 ? 5.432 -0.687 4.276 1.00 98.38 139 THR A CA 1
ATOM 1145 C C . THR A 1 139 ? 5.950 -0.044 5.565 1.00 98.38 139 THR A C 1
ATOM 1147 O O . THR A 1 139 ? 5.595 -0.497 6.654 1.00 98.38 139 THR A O 1
ATOM 1150 N N . ILE A 1 140 ? 6.721 1.049 5.489 1.00 98.44 140 ILE A N 1
ATOM 1151 C CA . ILE A 1 140 ? 7.116 1.821 6.683 1.00 98.44 140 ILE A CA 1
ATOM 1152 C C . ILE A 1 140 ? 5.876 2.374 7.393 1.00 98.44 140 ILE A C 1
ATOM 1154 O O . ILE A 1 140 ? 5.737 2.201 8.605 1.00 98.44 140 ILE A O 1
ATOM 1158 N N . PHE A 1 141 ? 4.953 2.998 6.653 1.00 98.50 141 PHE A N 1
ATOM 1159 C CA . PHE A 1 141 ? 3.702 3.488 7.234 1.00 98.50 141 PHE A CA 1
ATOM 1160 C C . PHE A 1 141 ? 2.878 2.362 7.863 1.00 98.50 141 PHE A C 1
ATOM 1162 O O . PHE A 1 141 ? 2.432 2.518 8.998 1.00 98.50 141 PHE A O 1
ATOM 1169 N N . GLU A 1 142 ? 2.730 1.222 7.185 1.00 97.94 142 GLU A N 1
ATOM 1170 C CA . GLU A 1 142 ? 2.023 0.058 7.734 1.00 97.94 142 GLU A CA 1
ATOM 1171 C C . GLU A 1 142 ? 2.667 -0.449 9.024 1.00 97.94 142 GLU A C 1
ATOM 1173 O O . GLU A 1 142 ? 1.967 -0.662 10.012 1.00 97.94 142 GLU A O 1
ATOM 1178 N N . THR A 1 143 ? 3.999 -0.540 9.064 1.00 98.31 143 THR A N 1
ATOM 1179 C CA . THR A 1 143 ? 4.738 -0.942 10.269 1.00 98.31 143 THR A CA 1
ATOM 1180 C C . THR A 1 143 ? 4.424 -0.001 11.433 1.00 98.31 143 THR A C 1
ATOM 1182 O O . THR A 1 143 ? 4.095 -0.445 12.534 1.00 98.31 143 THR A O 1
ATOM 1185 N N . VAL A 1 144 ? 4.479 1.314 11.193 1.00 98.19 144 VAL A N 1
ATOM 1186 C CA . VAL A 1 144 ? 4.161 2.332 12.205 1.00 98.19 144 VAL A CA 1
ATOM 1187 C C . VAL A 1 144 ? 2.703 2.217 12.649 1.00 98.19 144 VAL A C 1
ATOM 1189 O O . VAL A 1 144 ? 2.419 2.267 13.847 1.00 98.19 144 VAL A O 1
ATOM 1192 N N . PHE A 1 145 ? 1.768 2.015 11.719 1.00 97.19 145 PHE A N 1
ATOM 1193 C CA . PHE A 1 145 ? 0.360 1.816 12.049 1.00 97.19 145 PHE A CA 1
ATOM 1194 C C . PHE A 1 145 ? 0.137 0.571 12.888 1.00 97.19 145 PHE A C 1
ATOM 1196 O O . PHE A 1 145 ? -0.597 0.655 13.867 1.00 97.19 145 PHE A O 1
ATOM 1203 N N . ALA A 1 146 ? 0.771 -0.548 12.549 1.00 95.56 146 ALA A N 1
ATOM 1204 C CA . ALA A 1 146 ? 0.646 -1.793 13.288 1.00 95.56 146 ALA A CA 1
ATOM 1205 C C . ALA A 1 146 ? 1.209 -1.661 14.713 1.00 95.56 146 ALA A C 1
ATOM 1207 O 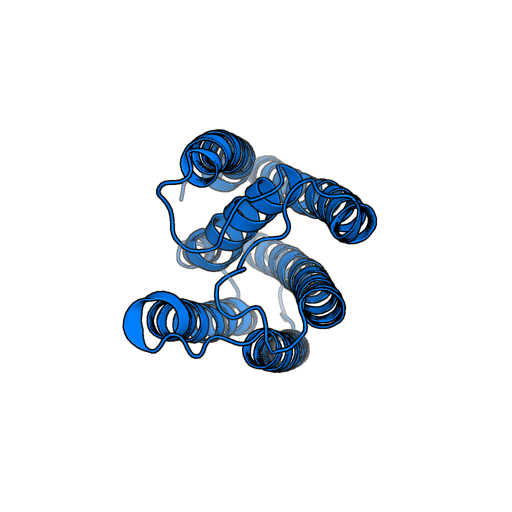O . ALA A 1 146 ? 0.578 -2.131 15.661 1.00 95.56 146 ALA A O 1
ATOM 1208 N N . ILE A 1 147 ? 2.334 -0.954 14.892 1.00 96.56 147 ILE A N 1
ATOM 1209 C CA . ILE A 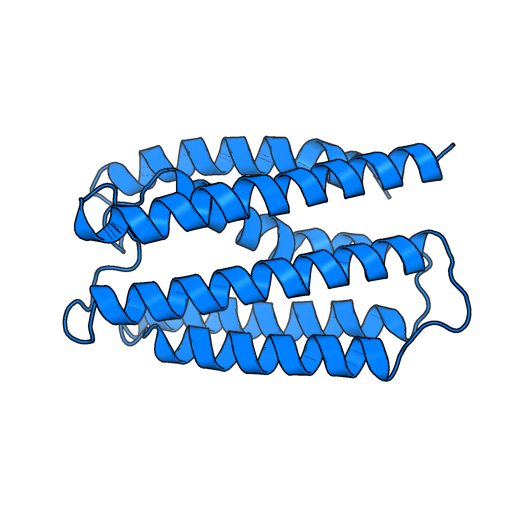1 147 ? 2.913 -0.657 16.213 1.00 96.56 147 ILE A CA 1
ATOM 1210 C C . ILE A 1 147 ? 1.969 0.215 17.048 1.00 96.56 147 ILE A C 1
ATOM 1212 O O . ILE A 1 147 ? 1.635 -0.151 18.175 1.00 96.56 147 ILE A O 1
ATOM 1216 N N . LEU A 1 148 ? 1.505 1.345 16.506 1.00 95.75 148 LEU A N 1
ATOM 1217 C CA . LEU A 1 148 ? 0.586 2.241 17.220 1.00 95.75 148 LEU A CA 1
ATOM 1218 C C . LEU A 1 148 ? -0.739 1.541 17.534 1.00 95.75 148 LEU A C 1
ATOM 1220 O O . LEU A 1 148 ? -1.299 1.695 18.619 1.00 95.75 148 LEU A O 1
ATOM 1224 N N . PHE A 1 149 ? -1.223 0.729 16.595 1.00 93.56 149 PHE A N 1
ATOM 1225 C CA . PHE A 1 149 ? -2.419 -0.070 16.784 1.00 93.56 149 PHE A CA 1
ATOM 1226 C C . PHE A 1 149 ? -2.249 -1.072 17.919 1.00 93.56 149 PHE A C 1
ATOM 1228 O O . PHE A 1 149 ? -3.122 -1.173 18.777 1.00 93.56 149 PHE A O 1
ATOM 1235 N N . PHE A 1 150 ? -1.108 -1.759 17.975 1.00 93.00 150 PHE A N 1
ATOM 1236 C CA . PHE A 1 150 ? -0.786 -2.675 19.062 1.00 93.00 150 PHE A CA 1
ATOM 1237 C C . PHE A 1 150 ? -0.751 -1.974 20.425 1.00 93.00 150 PHE A C 1
ATOM 1239 O O . PHE A 1 150 ? -1.320 -2.490 21.385 1.00 93.00 150 PHE A O 1
ATOM 1246 N N . GLN A 1 151 ? -0.146 -0.786 20.499 1.00 92.62 151 GLN A N 1
ATOM 1247 C CA . GLN A 1 151 ? -0.040 -0.005 21.736 1.00 92.62 151 GLN A CA 1
ATOM 1248 C C . GLN A 1 151 ? -1.404 0.425 22.294 1.00 92.62 151 GLN A C 1
ATOM 1250 O O . GLN A 1 151 ? -1.601 0.383 23.504 1.00 92.62 151 GLN A O 1
ATOM 1255 N N . ILE A 1 152 ? -2.349 0.816 21.432 1.00 91.69 152 ILE A N 1
ATOM 1256 C CA . ILE A 1 152 ? -3.686 1.283 21.851 1.00 91.69 152 ILE A CA 1
ATOM 1257 C C . ILE A 1 152 ? -4.647 0.108 22.082 1.00 91.69 152 ILE A C 1
ATOM 1259 O O . ILE A 1 152 ? -5.444 0.105 23.025 1.00 91.69 152 ILE A O 1
ATOM 1263 N N . ARG A 1 153 ? -4.601 -0.908 21.212 1.00 87.81 153 ARG A N 1
ATOM 1264 C CA . ARG A 1 153 ? -5.487 -2.073 21.299 1.00 87.81 153 ARG A CA 1
ATOM 1265 C C . ARG A 1 153 ? -5.128 -2.972 22.488 1.00 87.81 153 ARG A C 1
ATOM 1267 O O . ARG A 1 153 ? -6.034 -3.503 23.129 1.00 87.81 153 ARG A O 1
ATOM 1274 N N . GLY A 1 154 ? -3.836 -3.172 22.750 1.00 83.38 154 GLY A N 1
ATOM 1275 C CA . GLY A 1 154 ? -3.353 -4.216 23.653 1.00 83.38 154 GLY A CA 1
ATOM 1276 C C . GLY A 1 154 ? -3.641 -5.635 23.136 1.00 83.38 154 GLY A C 1
ATOM 1277 O O . GLY A 1 154 ? -4.100 -5.833 22.007 1.00 83.38 154 GLY A O 1
ATOM 1278 N N . GLU A 1 155 ? -3.371 -6.646 23.965 1.00 75.00 155 GLU A N 1
ATOM 1279 C CA . GLU A 1 155 ? -3.581 -8.057 23.596 1.00 75.00 155 GLU A CA 1
ATOM 1280 C C . GLU A 1 155 ? -5.036 -8.527 23.783 1.00 75.00 155 GLU A C 1
ATOM 1282 O O . GLU A 1 155 ? -5.528 -9.323 22.986 1.00 75.00 155 GLU A O 1
ATOM 1287 N N . GLU A 1 156 ? -5.758 -7.980 24.766 1.00 66.12 156 GLU A N 1
ATOM 1288 C CA . GLU A 1 156 ? -7.052 -8.512 25.232 1.00 66.12 156 GLU A CA 1
ATOM 1289 C C . GLU A 1 156 ? -8.250 -8.180 24.319 1.00 66.12 156 GLU A C 1
ATOM 1291 O O . GLU A 1 156 ? -9.288 -8.845 24.351 1.00 66.12 156 GLU A O 1
ATOM 1296 N N . LYS A 1 157 ? -8.131 -7.171 23.444 1.00 64.50 157 LYS A N 1
ATOM 1297 C CA . LYS A 1 157 ? -9.216 -6.738 22.541 1.00 64.50 157 LYS A CA 1
ATOM 1298 C C . LYS A 1 157 ? -9.295 -7.616 21.273 1.00 64.50 157 LYS A C 1
ATOM 1300 O O . LYS A 1 157 ? -9.176 -7.116 20.156 1.00 64.50 157 LYS A O 1
ATOM 1305 N N . HIS A 1 158 ? -9.492 -8.934 21.416 1.00 63.34 158 HIS A N 1
ATOM 1306 C CA . HIS A 1 158 ? -9.345 -9.953 20.349 1.00 63.34 158 HIS A CA 1
ATOM 1307 C C . HIS A 1 158 ? -10.182 -9.765 19.062 1.00 63.34 158 HIS A C 1
ATOM 1309 O O . HIS A 1 158 ? -9.864 -10.382 18.045 1.00 63.34 158 HIS A O 1
ATOM 1315 N N . LYS A 1 159 ? -11.224 -8.919 19.069 1.00 69.12 159 LYS A N 1
ATOM 1316 C CA . LYS A 1 159 ? -12.165 -8.741 17.940 1.00 69.12 159 LYS A CA 1
ATOM 1317 C C . LYS A 1 159 ? -12.101 -7.374 17.245 1.00 69.12 159 LYS A C 1
ATOM 1319 O O . LYS A 1 159 ? -12.904 -7.125 16.348 1.00 69.12 159 LYS A O 1
ATOM 1324 N N . ILE A 1 160 ? -11.182 -6.494 17.647 1.00 81.62 160 ILE A N 1
ATOM 1325 C CA . ILE A 1 160 ? -11.005 -5.174 17.023 1.00 81.62 160 ILE A CA 1
ATOM 1326 C C . ILE A 1 160 ? -9.857 -5.261 16.023 1.00 81.62 160 ILE A C 1
ATOM 1328 O O . ILE A 1 160 ? -8.701 -5.375 16.422 1.00 81.62 160 ILE A O 1
ATOM 1332 N N . TYR A 1 161 ? -10.162 -5.220 14.729 1.00 84.62 161 TYR A N 1
ATOM 1333 C CA . TYR A 1 161 ? -9.166 -5.276 13.649 1.00 84.62 161 TYR A CA 1
ATOM 1334 C C . TYR A 1 161 ? -8.968 -3.927 12.957 1.00 84.62 161 TYR A C 1
ATOM 1336 O O . TYR A 1 161 ? -8.016 -3.762 12.202 1.00 84.62 161 TYR A O 1
ATOM 1344 N N . PHE A 1 162 ? -9.828 -2.952 13.248 1.00 90.25 162 PHE A N 1
ATOM 1345 C CA . PHE A 1 162 ? -9.783 -1.629 12.647 1.00 90.25 162 PHE A CA 1
ATOM 1346 C C . PHE A 1 162 ? -9.744 -0.538 13.715 1.00 90.25 162 PHE A C 1
ATOM 1348 O O . PHE A 1 162 ? -10.318 -0.683 14.793 1.00 90.25 162 PHE A O 1
ATOM 1355 N N . ALA A 1 163 ? -9.045 0.552 13.400 1.00 91.56 163 ALA A N 1
ATOM 1356 C CA . ALA A 1 163 ? -9.143 1.792 14.156 1.00 91.56 163 ALA A CA 1
ATOM 1357 C C . ALA A 1 163 ? -10.390 2.544 13.674 1.00 91.56 163 ALA A C 1
ATOM 1359 O O . ALA A 1 163 ? -10.515 2.827 12.476 1.00 91.56 163 ALA A O 1
ATOM 1360 N N . ASP A 1 164 ? -11.312 2.825 14.591 1.00 92.94 164 ASP A N 1
ATOM 1361 C CA . ASP A 1 164 ? -12.544 3.562 14.309 1.00 92.94 164 ASP A CA 1
ATOM 1362 C C . ASP A 1 164 ? -12.342 5.079 14.491 1.00 92.94 164 ASP A C 1
ATOM 1364 O O . ASP A 1 164 ? -11.210 5.560 14.592 1.00 92.94 164 ASP A O 1
ATOM 1368 N N . ASP A 1 165 ? -13.425 5.856 14.468 1.00 93.94 165 ASP A N 1
ATOM 1369 C CA . ASP A 1 165 ? -13.380 7.319 14.611 1.00 93.94 165 ASP A CA 1
ATOM 1370 C C . ASP A 1 165 ? -13.349 7.802 16.076 1.00 93.94 165 ASP A C 1
ATOM 1372 O O . ASP A 1 165 ? -13.484 8.998 16.341 1.00 93.94 165 ASP A O 1
ATOM 1376 N N . SER A 1 166 ? -13.170 6.904 17.051 1.00 93.25 166 SER A N 1
ATOM 1377 C CA . SER A 1 166 ? -13.079 7.292 18.460 1.00 93.25 166 SER A CA 1
ATOM 1378 C C . SER A 1 166 ? -11.777 8.037 18.788 1.00 93.25 166 SER A C 1
ATOM 1380 O O . SER A 1 166 ? -10.766 7.974 18.083 1.00 93.25 166 SER A O 1
ATOM 1382 N N . GLN A 1 167 ? -11.807 8.783 19.896 1.00 93.62 167 GLN A N 1
ATOM 1383 C CA . GLN A 1 167 ? -10.748 9.722 20.274 1.00 93.62 167 GLN A CA 1
ATOM 1384 C C . GLN A 1 167 ? -9.380 9.048 20.482 1.00 93.62 167 GLN A C 1
ATOM 1386 O O . GLN A 1 167 ? -8.357 9.670 20.191 1.00 93.62 167 GLN A O 1
ATOM 1391 N N . GLU A 1 168 ? -9.346 7.789 20.934 1.00 93.56 168 GLU A N 1
ATOM 1392 C CA . GLU A 1 168 ? -8.099 7.032 21.124 1.00 93.56 168 GLU A CA 1
ATOM 1393 C C . GLU A 1 168 ? -7.343 6.809 19.801 1.00 93.56 168 GLU A C 1
ATOM 1395 O O . GLU A 1 168 ? -6.113 6.810 19.781 1.00 93.56 168 GLU A O 1
ATOM 1400 N N . TRP A 1 169 ? -8.055 6.736 18.671 1.00 95.44 169 TRP A N 1
ATOM 1401 C CA . TRP A 1 169 ? -7.472 6.513 17.345 1.00 95.44 169 TRP A CA 1
ATOM 1402 C C . TRP A 1 169 ? -7.133 7.791 16.587 1.00 95.44 169 TRP A C 1
ATOM 1404 O O . TRP A 1 169 ? -6.572 7.721 15.491 1.00 95.44 169 TRP A O 1
ATOM 1414 N N . LYS A 1 170 ? -7.437 8.972 17.138 1.00 96.06 170 LYS A N 1
ATOM 1415 C CA . LYS A 1 170 ? -7.321 10.249 16.418 1.00 96.06 170 LYS A CA 1
ATOM 1416 C C . LYS A 1 170 ? -5.929 10.469 15.821 1.00 96.06 170 LYS A C 1
ATOM 1418 O O . LYS A 1 170 ? -5.814 10.876 14.662 1.00 96.06 170 LYS A O 1
ATOM 1423 N N . PHE A 1 171 ? -4.874 10.175 16.582 1.00 96.88 171 PHE A N 1
ATOM 1424 C CA . PHE A 1 171 ? -3.495 10.301 16.101 1.00 96.88 171 PHE A CA 1
ATOM 1425 C C . PHE A 1 171 ? -3.198 9.323 14.957 1.00 96.88 171 PHE A C 1
ATOM 1427 O O . PHE A 1 171 ? -2.726 9.735 13.898 1.00 96.88 171 PHE A O 1
ATOM 1434 N N . VAL A 1 172 ? -3.558 8.047 15.131 1.00 96.81 172 VAL A N 1
ATOM 1435 C CA . VAL A 1 172 ? -3.378 7.002 14.113 1.00 96.81 172 VAL A CA 1
ATOM 1436 C C . VAL A 1 172 ? -4.121 7.359 12.826 1.00 96.81 172 VAL A C 1
ATOM 1438 O O . VAL A 1 172 ? -3.558 7.240 11.738 1.00 96.81 172 VAL A O 1
ATOM 1441 N N . ASN A 1 173 ? -5.359 7.839 12.928 1.00 98.12 173 ASN A N 1
ATOM 1442 C CA . ASN A 1 173 ? -6.163 8.255 11.782 1.00 98.12 173 ASN A CA 1
ATOM 1443 C C . ASN A 1 173 ? -5.562 9.478 11.081 1.00 98.12 173 ASN A C 1
ATOM 1445 O O . ASN A 1 173 ? -5.513 9.507 9.855 1.00 98.12 173 ASN A O 1
ATOM 1449 N N . SER A 1 174 ? -5.033 10.446 11.834 1.00 98.06 174 SER A N 1
ATOM 1450 C CA . SER A 1 174 ? -4.372 11.633 11.271 1.00 98.06 174 SER A CA 1
ATOM 1451 C C . SER A 1 174 ? -3.109 11.256 10.492 1.00 98.06 174 SER A C 1
ATOM 1453 O O . SER A 1 174 ? -2.913 11.709 9.365 1.00 98.06 174 SER A O 1
ATOM 1455 N N . LEU A 1 175 ? -2.289 10.361 11.049 1.00 98.19 175 LEU A N 1
ATOM 1456 C CA . LEU A 1 175 ? -1.104 9.842 10.367 1.00 98.19 175 LEU A CA 1
ATOM 1457 C C . LEU A 1 175 ? -1.478 8.990 9.144 1.00 98.19 175 LEU A C 1
ATOM 1459 O O . LEU A 1 175 ? -0.824 9.075 8.109 1.00 98.19 175 LEU A O 1
ATOM 1463 N N . THR A 1 176 ? -2.565 8.219 9.230 1.00 98.44 176 THR A N 1
ATOM 1464 C CA . THR A 1 176 ? -3.095 7.447 8.093 1.00 98.44 176 THR A CA 1
ATOM 1465 C C . THR A 1 176 ? -3.560 8.369 6.966 1.00 98.44 176 THR A C 1
ATOM 1467 O O . THR A 1 176 ? -3.292 8.093 5.802 1.00 98.44 176 THR A O 1
ATOM 1470 N N . THR A 1 177 ? -4.196 9.498 7.282 1.00 98.50 177 THR A N 1
ATOM 1471 C CA . THR A 1 177 ? -4.561 10.516 6.286 1.00 98.50 177 THR A CA 1
ATOM 1472 C C . THR A 1 177 ? -3.331 11.075 5.575 1.00 98.50 177 THR A C 1
ATOM 1474 O O . THR A 1 177 ? -3.325 11.154 4.349 1.00 98.50 177 THR A O 1
ATOM 1477 N N . LEU A 1 178 ? -2.271 11.410 6.319 1.00 98.44 178 LEU A N 1
ATOM 1478 C CA . LEU A 1 178 ? -1.010 11.864 5.727 1.00 98.44 178 LEU A CA 1
ATOM 1479 C C . LEU A 1 178 ? -0.409 10.800 4.797 1.00 98.44 178 LEU A C 1
ATOM 1481 O O . LEU A 1 178 ? -0.052 11.109 3.660 1.00 98.44 178 LEU A O 1
ATOM 1485 N N . ALA A 1 179 ? -0.348 9.546 5.251 1.00 98.50 179 ALA A N 1
ATOM 1486 C CA . ALA A 1 179 ? 0.157 8.438 4.446 1.00 98.50 179 ALA A CA 1
ATOM 1487 C C . ALA A 1 179 ? -0.671 8.223 3.175 1.00 98.50 179 ALA A C 1
ATOM 1489 O O . ALA A 1 179 ? -0.096 8.015 2.111 1.00 98.50 179 ALA A O 1
ATOM 1490 N N . ASN A 1 180 ? -2.001 8.338 3.255 1.00 98.50 180 ASN A N 1
ATOM 1491 C CA . ASN A 1 180 ? -2.874 8.275 2.087 1.00 98.50 180 ASN A CA 1
ATOM 1492 C C . ASN A 1 180 ? -2.546 9.385 1.085 1.00 98.50 180 ASN A C 1
ATOM 1494 O O . ASN A 1 180 ? -2.390 9.084 -0.093 1.00 98.50 180 ASN A O 1
ATOM 1498 N N . TYR A 1 181 ? -2.391 10.643 1.516 1.00 98.06 181 TYR A N 1
ATOM 1499 C CA . TYR A 1 181 ? -2.029 11.724 0.592 1.00 98.06 181 TYR A CA 1
ATOM 1500 C C . TYR A 1 181 ? -0.697 11.463 -0.108 1.00 98.06 181 TYR A C 1
ATOM 1502 O O . TYR A 1 181 ? -0.608 11.617 -1.325 1.00 98.06 181 TYR A O 1
ATOM 1510 N N . ILE A 1 182 ? 0.311 11.012 0.641 1.00 97.88 182 ILE A N 1
ATOM 1511 C CA . ILE A 1 182 ? 1.623 10.677 0.084 1.00 97.88 182 ILE A CA 1
ATOM 1512 C C . ILE A 1 182 ? 1.500 9.517 -0.911 1.00 97.88 182 ILE A C 1
ATOM 1514 O O . ILE A 1 182 ? 1.947 9.635 -2.046 1.00 97.88 182 ILE A O 1
ATOM 1518 N N . CYS A 1 183 ? 0.870 8.410 -0.519 1.00 97.44 183 CYS A N 1
ATOM 1519 C CA . CYS A 1 183 ? 0.866 7.178 -1.305 1.00 97.44 183 CYS A CA 1
ATOM 1520 C C . CYS A 1 183 ? -0.071 7.241 -2.520 1.00 97.44 183 CYS A C 1
ATOM 1522 O O . CYS A 1 183 ? 0.313 6.814 -3.607 1.00 97.44 183 CYS A O 1
ATOM 1524 N N . TYR A 1 184 ? -1.269 7.819 -2.384 1.00 96.06 184 TYR A N 1
ATOM 1525 C CA . TYR A 1 184 ? -2.139 8.070 -3.537 1.00 96.06 184 TYR A CA 1
ATOM 1526 C C . TYR A 1 184 ? -1.540 9.127 -4.466 1.00 96.06 184 TYR A C 1
ATOM 1528 O O . TYR A 1 184 ? -1.597 8.952 -5.680 1.00 96.06 184 TYR A O 1
ATOM 1536 N N . GLY A 1 185 ? -0.926 10.186 -3.922 1.00 94.94 185 GLY A N 1
ATOM 1537 C CA . GLY A 1 185 ? -0.191 11.173 -4.716 1.00 94.94 185 GLY A CA 1
ATOM 1538 C C . GLY A 1 185 ? 0.941 10.531 -5.521 1.00 94.94 185 GLY A C 1
ATOM 1539 O O . GLY A 1 185 ? 1.073 10.794 -6.714 1.00 94.94 185 GLY A O 1
ATOM 1540 N N . TYR A 1 186 ? 1.688 9.612 -4.904 1.00 94.88 186 TYR A N 1
ATOM 1541 C CA . TYR A 1 186 ? 2.706 8.812 -5.583 1.00 94.88 186 TYR A CA 1
ATOM 1542 C C . TYR A 1 186 ? 2.087 7.952 -6.696 1.00 94.88 186 TYR A C 1
ATOM 1544 O O . TYR A 1 186 ? 2.590 7.954 -7.814 1.00 94.88 186 TYR A O 1
ATOM 1552 N N . LEU A 1 187 ? 0.969 7.256 -6.457 1.00 92.56 187 LEU A N 1
ATOM 1553 C CA . LEU A 1 187 ? 0.312 6.484 -7.521 1.00 92.56 187 LEU A CA 1
ATOM 1554 C C . LEU A 1 187 ? -0.139 7.354 -8.698 1.00 92.56 187 LEU A C 1
ATOM 1556 O O . LEU A 1 187 ? 0.050 6.955 -9.844 1.00 92.56 187 LEU A O 1
ATOM 1560 N N . PHE A 1 188 ? -0.696 8.540 -8.439 1.00 91.88 188 PHE A N 1
ATOM 1561 C CA . PHE A 1 188 ? -1.023 9.487 -9.507 1.00 91.88 188 PHE A CA 1
ATOM 1562 C C . PHE A 1 188 ? 0.228 9.925 -10.275 1.00 91.88 188 PHE A C 1
ATOM 1564 O O . PHE A 1 188 ? 0.193 9.993 -11.501 1.00 91.88 188 PHE A O 1
ATOM 1571 N N . PHE A 1 189 ? 1.340 10.164 -9.577 1.00 90.56 189 PHE A N 1
ATOM 1572 C CA . PHE A 1 189 ? 2.627 10.464 -10.199 1.00 90.56 189 PHE A CA 1
ATOM 1573 C C . PHE A 1 189 ? 3.150 9.301 -11.058 1.00 90.56 189 PHE A C 1
ATOM 1575 O O . PHE A 1 189 ? 3.592 9.532 -12.179 1.00 90.56 189 PHE A O 1
ATOM 1582 N N . LEU A 1 190 ? 3.037 8.052 -10.596 1.00 90.12 190 LEU A N 1
ATOM 1583 C CA . LEU A 1 190 ? 3.357 6.867 -11.399 1.00 90.12 190 LEU A CA 1
ATOM 1584 C C . LEU A 1 190 ? 2.464 6.776 -12.643 1.00 90.12 190 LEU A C 1
ATOM 1586 O O . LEU A 1 190 ? 2.970 6.526 -13.733 1.00 90.12 190 LEU A O 1
ATOM 1590 N N . GLY A 1 191 ? 1.161 7.040 -12.508 1.00 87.69 191 GLY A N 1
ATOM 1591 C CA . GLY A 1 191 ? 0.239 7.136 -13.642 1.00 87.69 191 GLY A CA 1
ATOM 1592 C C . GLY A 1 191 ? 0.652 8.208 -14.651 1.00 87.69 191 GLY A C 1
ATOM 1593 O O . GLY A 1 191 ? 0.705 7.945 -15.852 1.00 87.69 191 GLY A O 1
ATOM 1594 N N . PHE A 1 192 ? 1.041 9.391 -14.177 1.00 84.38 192 PHE A N 1
ATOM 1595 C CA . PHE A 1 192 ? 1.573 10.455 -15.028 1.00 84.38 192 PHE A CA 1
ATOM 1596 C C . PHE A 1 192 ? 2.866 10.036 -15.743 1.00 84.38 192 PHE A C 1
ATOM 1598 O O . PHE A 1 192 ? 2.944 10.153 -16.965 1.00 84.38 192 PHE A O 1
ATOM 1605 N N . LEU A 1 193 ? 3.836 9.462 -15.021 1.00 82.00 193 LEU A N 1
ATOM 1606 C CA . LEU A 1 193 ? 5.072 8.944 -15.613 1.00 82.00 193 LEU A CA 1
ATOM 1607 C C . LEU A 1 193 ? 4.786 7.910 -16.703 1.00 82.00 193 LEU A C 1
ATOM 1609 O O . LEU A 1 193 ? 5.437 7.931 -17.741 1.00 82.00 193 LEU A O 1
ATOM 1613 N N . THR A 1 194 ? 3.800 7.029 -16.515 1.00 78.62 194 THR A N 1
ATOM 1614 C CA . THR A 1 194 ? 3.443 6.060 -17.561 1.00 78.62 194 THR A CA 1
ATOM 1615 C C . THR A 1 194 ? 2.882 6.707 -18.828 1.00 78.62 194 THR A C 1
ATOM 1617 O O . THR A 1 194 ? 3.080 6.150 -19.903 1.00 78.62 194 THR A O 1
ATOM 1620 N N . PHE A 1 195 ? 2.221 7.865 -18.732 1.00 71.81 195 PHE A N 1
ATOM 1621 C CA . PHE A 1 195 ? 1.716 8.596 -19.898 1.00 71.81 195 PHE A CA 1
ATOM 1622 C C . PHE A 1 195 ? 2.808 9.396 -20.612 1.00 71.81 195 PHE A C 1
ATOM 1624 O O . PHE A 1 195 ? 2.927 9.283 -21.827 1.00 71.81 195 PHE A O 1
ATOM 1631 N N . GLU A 1 196 ? 3.627 10.154 -19.880 1.00 64.62 196 GLU A N 1
ATOM 1632 C CA . GLU A 1 196 ? 4.739 10.925 -20.463 1.00 64.62 196 GLU A CA 1
ATOM 1633 C C . GLU A 1 196 ? 5.780 10.014 -21.122 1.00 64.62 196 GLU A C 1
ATOM 1635 O O . GLU A 1 196 ? 6.332 10.335 -22.167 1.00 64.62 196 GLU A O 1
ATOM 1640 N N . LEU A 1 197 ? 6.015 8.830 -20.548 1.00 58.56 197 LEU A N 1
ATOM 1641 C CA . LEU A 1 197 ? 6.898 7.821 -21.130 1.00 58.56 197 LEU A CA 1
ATOM 1642 C C . LEU A 1 197 ? 6.243 7.013 -22.266 1.00 58.56 197 LEU A C 1
ATOM 1644 O O . LEU A 1 197 ? 6.900 6.120 -22.805 1.00 58.56 197 LEU A O 1
ATOM 1648 N N . ALA A 1 198 ? 4.972 7.251 -22.608 1.00 57.72 198 ALA A N 1
ATOM 1649 C CA . ALA A 1 198 ? 4.284 6.611 -23.736 1.00 57.72 198 ALA A CA 1
ATOM 1650 C C . ALA A 1 198 ? 4.249 7.484 -25.005 1.00 57.72 198 ALA A C 1
ATOM 1652 O O . ALA A 1 198 ? 3.928 6.963 -26.075 1.00 57.72 198 ALA A O 1
ATOM 1653 N N . VAL A 1 199 ? 4.584 8.773 -24.879 1.00 50.22 199 VAL A N 1
ATOM 1654 C CA . VAL A 1 199 ? 4.823 9.719 -25.984 1.00 50.22 199 VAL A CA 1
ATOM 1655 C C . VAL A 1 199 ? 6.301 9.666 -26.399 1.00 50.22 199 VAL A C 1
ATOM 1657 O O . VAL A 1 199 ? 6.568 9.936 -27.589 1.00 50.22 199 VAL A O 1
#

Sequence (199 aa):
MNLAIFSSLPIILMSISLFFNKKQNSGKMVGGNISLPKSFWLSFTIGTWFFLPFTFYGMDVESGIMNVIHFHLLSFWIRGVLELFMIYKWFNWSPRYGISHDLFHLIGLITIVYLYWPDQITRATLLVLFFSGLLIVSTIFETVFAILFFQIRGEEKHKIYFADDSQEWKFVNSLTTLANYICYGYLFFLGFLTFELAV

Solvent-accessible surface area (backbone atoms only — not comparable to full-atom values): 10746 Å² total; per-residue (Å²): 122,75,61,63,51,47,56,47,43,58,61,52,31,52,53,50,14,56,55,47,34,57,54,37,57,66,76,82,48,88,30,51,42,50,19,68,38,52,26,42,43,51,30,44,49,52,48,54,60,70,52,49,58,64,66,52,79,77,47,82,46,50,74,56,50,47,49,45,51,54,51,46,44,53,54,50,52,54,45,53,54,51,51,51,42,22,57,78,70,66,64,67,65,53,50,65,59,54,35,54,49,36,52,54,49,48,53,48,49,56,49,43,49,65,76,24,58,72,94,63,84,42,75,45,33,47,50,50,53,55,49,49,50,51,50,50,56,51,44,52,50,49,34,53,49,32,51,55,46,39,70,74,53,53,82,86,51,76,64,61,74,43,58,36,83,50,79,91,32,47,65,61,41,53,53,37,41,53,49,41,53,54,53,51,50,47,41,48,49,52,16,49,51,51,52,67,74,70,109

Mean predicted aligned error: 4.19 Å

Nearest PDB structures (foldseek):
  6lm0-assembly1_B  TM=4.059E-01  e=5.397E-01  Calothrix sp. NIES-2098
  1h2s-assembly1_A-2  TM=4.086E-01  e=9.466E-01  Natronomonas pharaonis
  2yn7-assembly2_B  TM=2.157E-01  e=5.876E+00  Borreliella burgdorferi B31
  5izt-assembly2_B  TM=1.803E-01  e=8.955E+00  Borreliella burgdorferi B31

pLDDT: mean 91.67, std 9.34, range [50.22, 98.5]

Secondary structure (DSSP, 8-state):
--THHHHHHHHHHHHHHHHHHHHHTTTTSTT----HHHHHHHHHHIIIIIIGGGGGGGS---HHHHHHHHHHHHHHHHHHHHHHHIIIII----HHHHHHHHHHHHHHHHHHHHHT--SS--HHHHHHHHHHHHHHHHHHHHHHHHHHHHHHHTTT-TT--S--SSGGGHHHHHHHHHHHHHHHHHHHHHHHHHHHTT-

Foldseek 3Di:
DPLVCLQCVLVVLLVQLVVVLVVQQPPPDFAHHAASLVSSLVSLCCCLQAPVLVVLVPDPADPQLNVLSVLSNVLVVVVVVVQCCCVPPVLNDALVVVLVSLVVNLVVLVVSCVVRVDPDDDLSNVLSVLSSVLSNLSSVLSNVLSVLCCVLCPDPNSGHNHDHPDPSCPVVSVSSNVNSCVNSVSSNVSSVSSVVVVD

Radius of gyration: 17.39 Å; Cα contacts (8 Å, |Δi|>4): 214; chains: 1; bounding box: 46×31×51 Å